Protein AF-A0A2A2EF96-F1 (afdb_monomer_lite)

Organism: NCBI:txid1960968

InterPro domains:
  IPR004489 Succinate dehydrogenase/fumarate reductase iron-sulphur protein [TIGR00384] (1-204)
  IPR009051 Alpha-helical ferredoxin [G3DSA:1.10.1060.10] (77-213)
  IPR012675 Beta-grasp domain superfamily [G3DSA:3.10.20.30] (1-76)
  IPR017896 4Fe-4S ferredoxin-type, iron-sulphur binding domain [PF13183] (123-196)
  IPR017896 4Fe-4S ferredoxin-type, iron-sulphur binding domain [PS51379] (116-140)
  IPR017900 4Fe-4S ferredoxin, iron-sulphur binding, conserved site [PS00198] (126-137)
  IPR025192 Succinate dehydogenase/fumarate reductase N-terminal [PF13085] (1-81)
  IPR036010 2Fe-2S ferredoxin-like superfamily [SSF54292] (1-76)
  IPR050573 Succinate Dehydrogenase/Fumarate Reductase Iron-Sulfur [PTHR11921] (59-206)

Radius of gyration: 21.79 Å; chains: 1; bounding box: 62×38×56 Å

pLDDT: mean 86.76, std 17.22, range [40.56, 98.25]

Stru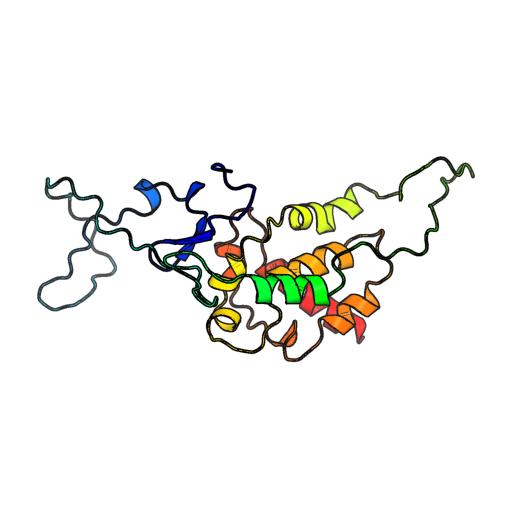cture (mmCIF, N/CA/C/O backbone):
data_AF-A0A2A2EF96-F1
#
_entry.id   AF-A0A2A2EF96-F1
#
loop_
_atom_site.group_PDB
_atom_site.id
_atom_site.type_symbol
_atom_site.label_atom_id
_atom_site.label_alt_id
_atom_site.label_comp_id
_atom_site.label_asym_id
_atom_site.label_entity_id
_atom_site.label_seq_id
_atom_site.pdbx_PDB_ins_code
_atom_site.Cartn_x
_atom_site.Cartn_y
_atom_site.Cartn_z
_atom_site.occupancy
_atom_site.B_iso_or_equiv
_atom_site.auth_seq_id
_atom_site.auth_comp_id
_atom_site.auth_asym_id
_atom_site.auth_atom_id
_atom_site.pdbx_PDB_model_num
ATOM 1 N N . CYS A 1 1 ? -2.377 12.101 -13.629 1.00 95.50 1 CYS A N 1
ATOM 2 C CA . CYS A 1 1 ? -2.440 13.533 -13.233 1.00 95.50 1 CYS A CA 1
ATOM 3 C C . CYS A 1 1 ? -1.134 14.304 -13.494 1.00 95.50 1 CYS A C 1
ATOM 5 O O . CYS A 1 1 ? -1.145 15.526 -13.384 1.00 95.50 1 CYS A O 1
ATOM 7 N N . GLY A 1 2 ? -0.014 13.629 -13.801 1.00 95.12 2 GLY A N 1
ATOM 8 C CA . GLY A 1 2 ? 1.257 14.278 -14.158 1.00 95.12 2 GLY A CA 1
ATOM 9 C C . GLY A 1 2 ? 2.119 14.749 -12.983 1.00 95.12 2 GLY A C 1
ATOM 10 O O . GLY A 1 2 ? 3.218 15.227 -13.213 1.00 95.12 2 GLY A O 1
ATOM 11 N N . HIS A 1 3 ? 1.641 14.617 -11.742 1.00 94.50 3 HIS A N 1
ATOM 12 C CA . HIS A 1 3 ? 2.320 15.151 -10.553 1.00 94.50 3 HIS A CA 1
ATOM 13 C C . HIS A 1 3 ? 2.240 14.191 -9.349 1.00 94.50 3 HIS A C 1
ATOM 15 O O . HIS A 1 3 ? 2.313 14.618 -8.203 1.00 94.50 3 HIS A O 1
ATOM 21 N N . GLY A 1 4 ? 2.051 12.888 -9.596 1.00 94.94 4 GLY A N 1
ATOM 22 C CA . GLY A 1 4 ? 2.201 11.851 -8.569 1.00 94.94 4 GLY A CA 1
ATOM 23 C C . GLY A 1 4 ? 1.050 11.653 -7.579 1.00 94.94 4 GLY A C 1
ATOM 24 O O . GLY A 1 4 ? 1.280 11.087 -6.519 1.00 94.94 4 GLY A O 1
ATOM 25 N N . MET A 1 5 ? -0.166 12.107 -7.903 1.00 95.94 5 MET A N 1
ATOM 26 C CA . MET A 1 5 ? -1.314 12.058 -6.976 1.00 95.94 5 MET A CA 1
ATOM 27 C C . MET A 1 5 ? -2.326 10.943 -7.258 1.00 95.94 5 MET A C 1
ATOM 29 O O . MET A 1 5 ? -3.005 10.503 -6.344 1.00 95.94 5 MET A O 1
ATOM 33 N N . CYS A 1 6 ? -2.483 10.505 -8.511 1.00 97.25 6 CYS A N 1
ATOM 34 C CA . CYS A 1 6 ? -3.526 9.530 -8.868 1.00 97.25 6 CYS A CA 1
ATOM 35 C C . CYS A 1 6 ? -3.038 8.078 -8.929 1.00 97.25 6 CYS A C 1
ATOM 37 O O . CYS A 1 6 ? -3.862 7.184 -9.056 1.00 97.25 6 CYS A O 1
ATOM 39 N N . GLY A 1 7 ? -1.720 7.847 -8.920 1.00 96.81 7 GLY A N 1
ATOM 40 C CA . GLY A 1 7 ? -1.121 6.507 -8.940 1.00 96.81 7 GLY A CA 1
ATOM 41 C C . GLY A 1 7 ? -1.219 5.732 -10.261 1.00 96.81 7 GLY A C 1
ATOM 42 O O . GLY A 1 7 ? -0.713 4.622 -10.329 1.00 96.81 7 GLY A O 1
ATOM 43 N N . SER A 1 8 ? -1.843 6.294 -11.300 1.00 97.56 8 SER A N 1
ATOM 44 C CA . SER A 1 8 ? -2.220 5.558 -12.522 1.00 97.56 8 SER A CA 1
ATOM 45 C C . SER A 1 8 ? -1.060 5.138 -13.428 1.00 97.56 8 SER A C 1
ATOM 47 O O . SER A 1 8 ? -1.246 4.285 -14.283 1.00 97.56 8 SER A O 1
ATOM 49 N N . ASP A 1 9 ? 0.101 5.775 -13.306 1.00 97.69 9 ASP A N 1
ATOM 50 C CA . ASP A 1 9 ? 1.272 5.560 -14.158 1.00 97.69 9 ASP A CA 1
ATOM 51 C C . ASP A 1 9 ? 2.402 4.846 -13.407 1.00 97.69 9 ASP A C 1
ATOM 53 O O . ASP A 1 9 ? 3.582 5.143 -13.606 1.00 97.69 9 ASP A O 1
ATOM 57 N N . ALA A 1 10 ? 2.028 3.931 -12.512 1.00 98.00 10 ALA A N 1
ATOM 58 C CA . ALA A 1 10 ? 2.969 3.046 -11.853 1.00 98.00 10 ALA A CA 1
ATOM 59 C C . ALA A 1 10 ? 3.530 2.019 -12.847 1.00 98.00 10 ALA A C 1
ATOM 61 O O . ALA A 1 10 ? 2.782 1.305 -13.510 1.00 98.00 10 ALA A O 1
ATOM 62 N N . ALA A 1 11 ? 4.853 1.952 -12.945 1.00 97.62 11 ALA A N 1
ATOM 63 C CA . ALA A 1 11 ? 5.582 1.035 -13.816 1.00 97.62 11 ALA A CA 1
ATOM 64 C C . ALA A 1 11 ? 6.981 0.776 -13.238 1.00 97.62 11 ALA A C 1
ATOM 66 O O . ALA A 1 11 ? 7.396 1.433 -12.282 1.00 97.62 11 ALA A O 1
ATOM 67 N N . ALA A 1 12 ? 7.728 -0.162 -13.814 1.00 96.88 12 ALA A N 1
ATOM 68 C CA . ALA A 1 12 ? 9.132 -0.355 -13.480 1.00 96.88 12 ALA A CA 1
ATOM 69 C C . ALA A 1 12 ? 10.030 0.515 -14.369 1.00 96.88 12 ALA A C 1
ATOM 71 O O . ALA A 1 12 ? 9.936 0.467 -15.596 1.00 96.88 12 ALA A O 1
ATOM 72 N N . VAL A 1 13 ? 10.941 1.261 -13.742 1.00 96.38 13 VAL A N 1
ATOM 73 C CA . VAL A 1 13 ? 12.050 1.955 -14.406 1.00 96.38 13 VAL A CA 1
ATOM 74 C C . VAL A 1 13 ? 13.347 1.309 -13.928 1.00 96.38 13 VAL A C 1
ATOM 76 O O . VAL A 1 13 ? 13.601 1.250 -12.726 1.00 96.38 13 VAL A O 1
ATOM 79 N N . ASN A 1 14 ? 14.148 0.759 -14.843 1.00 93.44 14 ASN A N 1
ATOM 80 C CA . ASN A 1 14 ? 15.352 -0.024 -14.527 1.00 93.44 14 ASN A CA 1
ATOM 81 C C . ASN A 1 14 ? 15.093 -1.107 -13.452 1.00 93.44 14 ASN A C 1
ATOM 83 O O . ASN A 1 14 ? 15.863 -1.264 -12.503 1.00 93.44 14 ASN A O 1
ATOM 87 N N . GLY A 1 15 ? 13.952 -1.799 -13.556 1.00 91.75 15 GLY A N 1
ATOM 88 C CA . GLY A 1 15 ? 13.524 -2.841 -12.614 1.00 91.75 15 GLY A CA 1
ATOM 89 C C . GLY A 1 15 ? 12.995 -2.343 -11.263 1.00 91.75 15 GLY A C 1
ATOM 90 O O . GLY A 1 15 ? 12.619 -3.162 -10.430 1.00 91.75 15 GLY A O 1
ATOM 91 N N . THR A 1 16 ? 12.937 -1.029 -11.032 1.00 94.69 16 THR A N 1
ATOM 92 C CA . THR A 1 16 ? 12.429 -0.448 -9.782 1.00 94.69 16 THR A CA 1
ATOM 93 C C . THR A 1 16 ? 11.020 0.121 -9.991 1.00 94.69 16 THR A C 1
ATOM 95 O O . THR A 1 16 ? 10.839 0.956 -10.881 1.00 94.69 16 THR A O 1
ATOM 98 N N . PRO A 1 17 ? 10.011 -0.299 -9.210 1.00 96.69 17 PRO A N 1
ATOM 99 C CA . PRO A 1 17 ? 8.648 0.207 -9.344 1.00 96.69 17 PRO A CA 1
ATOM 100 C C . PRO A 1 17 ? 8.550 1.666 -8.884 1.00 96.69 17 PRO A C 1
ATOM 102 O O . PRO A 1 17 ? 8.968 2.020 -7.786 1.00 96.69 17 PRO A O 1
ATOM 105 N N . THR A 1 18 ? 7.982 2.532 -9.718 1.00 96.75 18 THR A N 1
ATOM 106 C CA . THR A 1 18 ? 7.825 3.962 -9.430 1.00 96.75 18 THR A CA 1
ATOM 107 C C . THR A 1 18 ? 6.688 4.573 -10.253 1.00 96.75 18 THR A C 1
ATOM 109 O O . THR A 1 18 ? 6.055 3.887 -11.051 1.00 96.75 18 THR A O 1
ATOM 112 N N . LEU A 1 19 ? 6.416 5.868 -10.072 1.00 97.81 19 LEU A N 1
ATOM 113 C CA . LEU A 1 19 ? 5.473 6.620 -10.908 1.00 97.81 19 LEU A CA 1
ATOM 114 C C . LEU A 1 19 ? 6.224 7.308 -12.045 1.00 97.81 19 LEU A C 1
ATOM 116 O O . LEU A 1 19 ? 7.103 8.136 -11.785 1.00 97.81 19 LEU A O 1
ATOM 120 N N . LEU A 1 20 ? 5.840 7.039 -13.292 1.00 97.50 20 LEU A N 1
ATOM 121 C CA . LEU A 1 20 ? 6.505 7.616 -14.465 1.00 97.50 20 LEU A CA 1
ATOM 122 C C . LEU A 1 20 ? 6.501 9.155 -14.444 1.00 97.50 20 LEU A C 1
ATOM 124 O O . LEU A 1 20 ? 7.509 9.777 -14.764 1.00 97.50 20 LEU A O 1
ATOM 128 N N . CYS A 1 21 ? 5.427 9.793 -13.973 1.00 96.94 21 CYS A N 1
ATOM 129 C CA . CYS A 1 21 ? 5.345 11.250 -13.848 1.00 96.94 21 CYS A CA 1
ATOM 130 C C . CYS A 1 21 ? 6.258 11.859 -12.773 1.00 96.94 21 CYS A C 1
ATOM 132 O O . CYS A 1 21 ? 6.460 13.073 -12.774 1.00 96.94 21 CYS A O 1
ATOM 134 N N . LYS A 1 22 ? 6.806 11.052 -11.857 1.00 94.69 22 LYS A N 1
ATOM 135 C CA . LYS A 1 22 ? 7.806 11.487 -10.865 1.00 94.69 22 LYS A CA 1
ATOM 136 C C . LYS A 1 22 ? 9.225 11.036 -11.221 1.00 94.69 22 LYS A C 1
ATOM 138 O O . LYS A 1 22 ? 10.179 11.551 -10.641 1.00 94.69 22 LYS A O 1
ATOM 143 N N . ALA A 1 23 ? 9.377 10.103 -12.158 1.00 93.94 23 ALA A N 1
ATOM 144 C CA . ALA A 1 23 ? 10.658 9.566 -12.588 1.00 93.94 23 ALA A CA 1
ATOM 145 C C . ALA A 1 23 ? 11.377 10.553 -13.522 1.00 93.94 23 ALA A C 1
ATOM 147 O O . ALA A 1 23 ? 11.213 10.524 -14.742 1.00 93.94 23 ALA A O 1
ATOM 148 N N . ARG A 1 24 ? 12.189 11.458 -12.959 1.00 93.44 24 ARG A N 1
ATOM 149 C CA . ARG A 1 24 ? 12.988 12.383 -13.778 1.00 93.44 24 ARG A CA 1
ATOM 150 C C . ARG A 1 24 ? 14.039 11.593 -14.546 1.00 93.44 24 ARG A C 1
ATOM 152 O O . ARG A 1 24 ? 14.782 10.827 -13.946 1.00 93.44 24 ARG A O 1
ATOM 159 N N . ILE A 1 25 ? 14.172 11.849 -15.845 1.00 92.00 25 ILE A N 1
ATOM 160 C CA . ILE A 1 25 ? 15.153 11.169 -16.710 1.00 92.00 25 ILE A CA 1
ATOM 161 C C . ILE A 1 25 ? 16.563 11.208 -16.102 1.00 92.00 25 ILE A C 1
ATOM 163 O O . ILE A 1 25 ? 17.240 10.191 -16.083 1.00 92.00 25 ILE A O 1
ATOM 167 N N . ALA A 1 26 ? 16.977 12.347 -15.538 1.00 89.44 26 ALA A N 1
ATOM 168 C CA . ALA A 1 26 ? 18.292 12.500 -14.913 1.00 89.44 26 ALA A CA 1
ATOM 169 C C . ALA A 1 26 ? 18.539 11.564 -13.712 1.00 89.44 26 ALA A C 1
ATOM 171 O O . ALA A 1 26 ? 19.688 11.232 -13.447 1.00 89.44 26 ALA A O 1
ATOM 172 N N . ASP A 1 27 ? 17.488 11.129 -13.006 1.00 88.44 27 ASP A N 1
ATOM 173 C CA . ASP A 1 27 ? 17.611 10.214 -11.861 1.00 88.44 27 ASP A CA 1
ATOM 174 C C . ASP A 1 27 ? 17.771 8.748 -12.306 1.00 88.44 27 ASP A C 1
ATOM 176 O O . ASP A 1 27 ? 18.256 7.917 -11.541 1.00 88.44 27 ASP A O 1
ATOM 180 N N . TRP A 1 28 ? 17.359 8.426 -13.538 1.00 88.88 28 TRP A N 1
ATOM 181 C CA . TRP A 1 28 ? 17.303 7.056 -14.069 1.00 88.88 28 TRP A CA 1
ATOM 182 C C . TRP A 1 28 ? 18.252 6.804 -15.241 1.00 88.88 28 TRP A C 1
ATOM 184 O O . TRP A 1 28 ? 18.490 5.647 -15.595 1.00 88.88 28 TRP A O 1
ATOM 194 N N . ALA A 1 29 ? 18.801 7.865 -15.830 1.00 87.06 29 ALA A N 1
ATOM 195 C CA . ALA A 1 29 ? 19.851 7.798 -16.829 1.00 87.06 29 ALA A CA 1
ATOM 196 C C . ALA A 1 29 ? 21.096 7.152 -16.210 1.00 87.06 29 ALA A C 1
ATOM 198 O O . ALA A 1 29 ? 21.672 7.663 -15.249 1.00 87.06 29 ALA A O 1
ATOM 199 N N . GLN A 1 30 ? 21.506 6.010 -16.757 1.00 70.38 30 GLN A N 1
ATOM 200 C CA . GLN A 1 30 ? 22.754 5.357 -16.384 1.00 70.38 30 GLN A CA 1
ATOM 201 C C . GLN A 1 30 ? 23.778 5.672 -17.473 1.00 70.38 30 GLN A C 1
ATOM 203 O O . GLN A 1 30 ? 23.761 4.983 -18.493 1.00 70.38 30 GLN A O 1
ATOM 208 N N . PRO A 1 31 ? 24.658 6.683 -17.312 1.00 58.53 31 PRO A N 1
ATOM 209 C CA . PRO A 1 31 ? 25.770 6.847 -18.244 1.00 58.53 31 PRO A CA 1
ATOM 210 C C . PRO A 1 31 ? 26.528 5.518 -18.319 1.00 58.53 31 PRO A C 1
ATOM 212 O O . PRO A 1 31 ? 26.681 4.851 -17.291 1.00 58.53 31 PRO A O 1
ATOM 215 N N . GLU A 1 32 ? 26.892 5.098 -19.534 1.00 53.00 32 GLU A N 1
ATOM 216 C CA . GLU A 1 32 ? 27.375 3.746 -19.835 1.00 53.00 32 GLU A CA 1
ATOM 217 C C . GLU A 1 32 ? 28.335 3.226 -18.757 1.00 53.00 32 GLU A C 1
ATOM 219 O O . GLU A 1 32 ? 29.468 3.683 -18.606 1.00 53.00 32 GLU A O 1
ATOM 224 N N . ARG A 1 33 ? 27.869 2.248 -17.971 1.00 52.84 33 ARG A N 1
ATOM 225 C CA . ARG A 1 33 ? 28.718 1.539 -17.013 1.00 52.84 33 ARG A CA 1
ATOM 226 C C . ARG A 1 33 ? 29.530 0.540 -17.818 1.00 52.84 33 ARG A C 1
ATOM 228 O O . ARG A 1 33 ? 29.024 -0.523 -18.173 1.00 52.84 33 ARG A O 1
ATOM 235 N N . THR A 1 34 ? 30.766 0.903 -18.138 1.00 45.94 34 THR A N 1
ATOM 236 C CA . THR A 1 34 ? 31.683 0.053 -18.896 1.00 45.94 34 THR A CA 1
ATOM 237 C C . THR A 1 34 ? 31.870 -1.288 -18.179 1.00 45.94 34 THR A C 1
ATOM 239 O O . THR A 1 34 ? 32.358 -1.368 -17.051 1.00 45.94 34 THR A O 1
ATOM 242 N N . VAL A 1 35 ? 31.431 -2.366 -18.827 1.00 48.09 35 VAL A N 1
ATOM 243 C CA . VAL A 1 35 ? 31.905 -3.721 -18.535 1.00 48.09 35 VAL A CA 1
ATOM 244 C C . VAL A 1 35 ? 33.263 -3.860 -19.210 1.00 48.09 35 VAL A C 1
ATOM 246 O O . VAL A 1 35 ? 33.385 -3.594 -20.406 1.00 48.09 35 VAL A O 1
ATOM 249 N N . ASP A 1 36 ? 34.294 -4.225 -18.449 1.00 51.28 36 ASP A N 1
ATOM 250 C CA . ASP A 1 36 ? 35.583 -4.545 -19.050 1.00 51.28 36 ASP A CA 1
ATOM 251 C C . ASP A 1 36 ? 35.477 -5.825 -19.900 1.00 51.28 36 ASP A C 1
ATOM 253 O O . ASP A 1 36 ? 34.546 -6.623 -19.765 1.00 51.28 36 ASP A O 1
ATOM 257 N N . ALA A 1 37 ? 36.423 -6.015 -20.824 1.00 51.69 37 ALA A N 1
ATOM 258 C CA . ALA A 1 37 ? 36.425 -7.134 -21.772 1.00 51.69 37 ALA A CA 1
ATOM 259 C C . ALA A 1 37 ? 36.499 -8.529 -21.107 1.00 51.69 37 ALA A C 1
ATOM 261 O O . ALA A 1 37 ? 36.342 -9.541 -21.787 1.00 51.69 37 ALA A O 1
ATOM 262 N N . GLU A 1 38 ? 36.727 -8.582 -19.791 1.00 59.12 38 GLU A N 1
ATOM 263 C CA . GLU A 1 38 ? 36.803 -9.800 -18.980 1.00 59.12 38 GLU A CA 1
ATOM 264 C C . GLU A 1 38 ? 35.484 -10.105 -18.240 1.00 59.12 38 GLU A C 1
ATOM 266 O O . GLU A 1 38 ? 35.365 -11.140 -17.584 1.00 59.12 38 GLU A O 1
ATOM 271 N N . GLY A 1 39 ? 34.464 -9.248 -18.378 1.00 51.44 39 GLY A N 1
ATOM 272 C CA . GLY A 1 39 ? 33.120 -9.477 -17.847 1.00 51.44 39 GLY A CA 1
ATOM 273 C C . GLY A 1 39 ? 32.994 -9.266 -16.336 1.00 51.44 39 GLY A C 1
ATOM 274 O O . GLY A 1 39 ? 32.023 -9.738 -15.736 1.00 51.44 39 GLY A O 1
ATOM 275 N N . PHE A 1 40 ? 33.943 -8.568 -15.703 1.00 46.69 40 PHE A N 1
ATOM 276 C CA . PHE A 1 40 ? 33.932 -8.343 -14.261 1.00 46.69 40 PHE A CA 1
ATOM 277 C C . PHE A 1 40 ? 33.391 -6.951 -13.908 1.00 46.69 40 PHE A C 1
ATOM 279 O O . PHE A 1 40 ? 33.855 -5.918 -14.385 1.00 46.69 40 PHE A O 1
ATOM 286 N N . ARG A 1 41 ? 32.403 -6.898 -13.003 1.00 53.25 41 ARG A N 1
ATOM 287 C CA . ARG A 1 41 ? 31.905 -5.625 -12.460 1.00 53.25 41 ARG A CA 1
ATOM 288 C C . ARG A 1 41 ? 32.885 -5.100 -11.415 1.00 53.25 41 ARG A C 1
ATOM 290 O O . ARG A 1 41 ? 32.937 -5.627 -10.305 1.00 53.25 41 ARG A O 1
ATOM 297 N N . ARG A 1 42 ? 33.602 -4.015 -11.710 1.00 51.19 42 ARG A N 1
ATOM 298 C CA . ARG A 1 42 ? 34.385 -3.313 -10.683 1.00 51.19 42 ARG A CA 1
ATOM 299 C C . ARG A 1 42 ? 33.466 -2.504 -9.771 1.00 51.19 42 ARG A C 1
ATOM 301 O O . ARG A 1 42 ? 33.011 -1.418 -10.114 1.00 51.19 42 ARG A O 1
ATOM 308 N N . THR A 1 43 ? 33.199 -3.021 -8.576 1.00 43.69 43 THR A N 1
ATOM 309 C CA . THR A 1 43 ? 32.607 -2.237 -7.488 1.00 43.69 43 THR A CA 1
ATOM 310 C C . THR A 1 43 ? 33.709 -1.398 -6.839 1.00 43.69 43 THR A C 1
ATOM 312 O O . THR A 1 43 ? 34.401 -1.888 -5.949 1.00 43.69 43 THR A O 1
ATOM 315 N N . GLY A 1 44 ? 33.910 -0.160 -7.302 1.00 43.25 44 GLY A N 1
ATOM 316 C CA . GLY A 1 44 ? 34.720 0.821 -6.565 1.00 43.25 44 GLY A CA 1
ATOM 317 C C . GLY A 1 44 ? 35.771 1.625 -7.334 1.00 43.25 44 GLY A C 1
ATOM 318 O O . GLY A 1 44 ? 36.543 2.315 -6.679 1.00 43.25 44 GLY A O 1
ATOM 319 N N . SER A 1 45 ? 35.837 1.583 -8.668 1.00 40.56 45 SER A N 1
ATOM 320 C CA . SER A 1 45 ? 36.631 2.583 -9.400 1.00 40.56 45 SER A CA 1
ATOM 321 C C . SER A 1 45 ? 35.789 3.831 -9.648 1.00 40.56 45 SER A C 1
ATOM 323 O O . SER A 1 45 ? 34.647 3.719 -10.095 1.00 40.56 45 SER A O 1
ATOM 325 N N . GLU A 1 46 ? 36.363 4.988 -9.315 1.00 43.75 46 GLU A N 1
ATOM 326 C CA . GLU A 1 46 ? 35.816 6.323 -9.557 1.00 43.75 46 GLU A CA 1
ATOM 327 C C . GLU A 1 46 ? 35.206 6.407 -10.956 1.00 43.75 46 GLU A C 1
ATOM 329 O O . GLU A 1 46 ? 35.749 5.837 -11.906 1.00 43.75 46 GLU A O 1
ATOM 334 N N . ALA A 1 47 ? 34.050 7.070 -11.052 1.00 46.56 47 ALA A N 1
ATOM 335 C CA . ALA A 1 47 ? 33.386 7.345 -12.315 1.00 46.56 47 ALA A CA 1
ATOM 336 C C . ALA A 1 47 ? 34.425 7.912 -13.288 1.00 46.56 47 ALA A C 1
ATOM 338 O O . ALA A 1 47 ? 34.911 9.024 -13.088 1.00 46.56 47 ALA A O 1
ATOM 339 N N . GLY A 1 48 ? 34.813 7.112 -14.286 1.00 43.78 48 GLY A N 1
ATOM 340 C CA . GLY A 1 48 ? 35.659 7.591 -15.367 1.00 43.78 48 GLY A CA 1
ATOM 341 C C . GLY A 1 48 ? 34.989 8.813 -15.979 1.00 43.78 48 GLY A C 1
ATOM 342 O O . GLY A 1 48 ? 33.761 8.836 -16.109 1.00 43.78 48 GLY A O 1
ATOM 343 N N . GLU A 1 49 ? 35.782 9.840 -16.277 1.00 43.06 49 GLU A N 1
ATOM 344 C CA . GLU A 1 49 ? 35.292 11.034 -16.959 1.00 43.06 49 GLU A CA 1
ATOM 345 C C . GLU A 1 49 ? 34.469 10.605 -18.181 1.00 43.06 49 GLU A C 1
ATOM 347 O O . GLU A 1 49 ? 34.921 9.729 -18.927 1.00 43.06 49 GLU A O 1
ATOM 352 N N . PRO A 1 50 ? 33.251 11.151 -18.357 1.00 47.12 50 PRO A N 1
ATOM 353 C CA . PRO A 1 50 ? 32.401 10.777 -19.470 1.00 47.12 50 PRO A CA 1
ATOM 354 C C . PRO A 1 50 ? 33.134 11.146 -20.756 1.00 47.12 50 PRO A C 1
ATOM 356 O O . PRO A 1 50 ? 33.316 12.325 -21.066 1.00 47.12 50 PRO A O 1
ATOM 359 N N . ASP A 1 51 ? 33.592 10.122 -21.473 1.00 45.28 51 ASP A N 1
ATOM 360 C CA . ASP A 1 51 ? 34.112 10.273 -22.822 1.00 45.28 51 ASP A CA 1
ATOM 361 C C . ASP A 1 51 ? 32.995 10.927 -23.644 1.00 45.28 51 ASP A C 1
ATOM 363 O O . ASP A 1 51 ? 31.834 10.532 -23.528 1.00 45.28 51 ASP A O 1
ATOM 367 N N . GLY A 1 52 ? 33.320 12.003 -24.362 1.00 44.31 52 GLY A N 1
ATOM 368 C CA . GLY A 1 52 ? 32.382 13.008 -24.879 1.00 44.31 52 GLY A CA 1
ATOM 369 C C . GLY A 1 52 ? 31.417 12.531 -25.972 1.00 44.31 52 GLY A C 1
ATOM 370 O O . GLY A 1 52 ? 31.407 13.089 -27.068 1.00 44.31 52 GLY A O 1
ATOM 371 N N . ALA A 1 53 ? 30.586 11.536 -25.669 1.00 46.44 53 ALA A N 1
ATOM 372 C CA . ALA A 1 53 ? 29.430 11.106 -26.432 1.00 46.44 53 ALA A CA 1
ATOM 373 C C . ALA A 1 53 ? 28.173 11.289 -25.565 1.00 46.44 53 ALA A C 1
ATOM 375 O O . ALA A 1 53 ? 28.040 10.699 -24.495 1.00 46.44 53 ALA A O 1
ATOM 376 N N . ASP A 1 54 ? 27.258 12.131 -26.046 1.00 51.22 54 ASP A N 1
ATOM 377 C CA . ASP A 1 54 ? 25.987 12.564 -25.447 1.00 51.22 54 ASP A CA 1
ATOM 378 C C . ASP A 1 54 ? 24.961 11.424 -25.202 1.00 51.22 54 ASP A C 1
ATOM 380 O O . ASP A 1 54 ? 23.833 11.462 -25.699 1.00 51.22 54 ASP A O 1
ATOM 384 N N . GLY A 1 55 ? 25.318 10.371 -24.467 1.00 56.03 55 GLY A N 1
ATOM 385 C CA . GLY A 1 55 ? 24.453 9.216 -24.218 1.00 56.03 55 GLY A CA 1
ATOM 386 C C . GLY A 1 55 ? 23.934 9.164 -22.782 1.00 56.03 55 GLY A C 1
ATOM 387 O O . GLY A 1 55 ? 24.673 8.806 -21.874 1.00 56.03 55 GLY A O 1
ATOM 388 N N . LEU A 1 56 ? 22.635 9.405 -22.565 1.00 65.31 56 LEU A N 1
ATOM 389 C CA . LEU A 1 56 ? 21.941 9.190 -21.275 1.00 65.31 56 LEU A CA 1
ATOM 390 C C . LEU A 1 56 ? 21.857 7.699 -20.846 1.00 65.31 56 LEU A C 1
ATOM 392 O O . LEU A 1 56 ? 21.143 7.360 -19.901 1.00 65.31 56 LEU A O 1
ATOM 396 N N . GLY A 1 57 ? 22.563 6.806 -21.545 1.00 79.25 57 GLY A N 1
ATOM 397 C CA . GLY A 1 57 ? 22.407 5.359 -21.444 1.00 79.25 57 GLY A CA 1
ATOM 398 C C . GLY A 1 57 ? 21.043 4.863 -21.918 1.00 79.25 57 GLY A C 1
ATOM 399 O O . GLY A 1 57 ? 20.270 5.588 -22.548 1.00 79.25 57 GLY A O 1
ATOM 400 N N . VAL A 1 58 ? 20.745 3.602 -21.604 1.00 85.88 58 VAL A N 1
ATOM 401 C CA . VAL A 1 58 ? 19.432 2.988 -21.842 1.00 85.88 58 VAL A CA 1
ATOM 402 C C . VAL A 1 58 ? 18.630 3.032 -20.545 1.00 85.88 58 VAL A C 1
ATOM 404 O O . VAL A 1 58 ? 19.096 2.557 -19.512 1.00 85.88 58 VAL A O 1
ATOM 407 N N . ILE A 1 59 ? 17.423 3.598 -20.607 1.00 91.19 59 ILE A N 1
ATOM 408 C CA . ILE A 1 59 ? 16.433 3.516 -19.529 1.00 91.19 59 ILE A CA 1
ATOM 409 C C . ILE A 1 59 ? 15.441 2.423 -19.907 1.00 91.19 59 ILE A C 1
ATOM 411 O O . ILE A 1 59 ? 14.729 2.541 -20.906 1.00 91.19 59 ILE A O 1
ATOM 415 N N . GLU A 1 60 ? 15.398 1.363 -19.110 1.00 93.62 60 GLU A N 1
ATOM 416 C CA . GLU A 1 60 ? 14.475 0.256 -19.325 1.00 93.62 60 GLU A CA 1
ATOM 417 C C . GLU A 1 60 ? 13.136 0.559 -18.658 1.00 93.62 60 GLU A C 1
ATOM 419 O O . GLU A 1 60 ? 13.076 0.840 -17.459 1.00 93.62 60 GLU A O 1
ATOM 424 N N . LEU A 1 61 ? 12.057 0.488 -19.437 1.00 96.62 61 LEU A N 1
ATOM 425 C CA . LEU A 1 61 ? 10.690 0.567 -18.938 1.00 96.62 61 LEU A CA 1
ATOM 426 C C . LEU A 1 61 ? 10.041 -0.808 -19.040 1.00 96.62 61 LEU A C 1
ATOM 428 O O . LEU A 1 61 ? 10.116 -1.455 -20.085 1.00 96.62 61 LEU A O 1
ATOM 432 N N . ALA A 1 62 ? 9.377 -1.227 -17.972 1.00 96.81 62 ALA A N 1
ATOM 433 C CA . ALA A 1 62 ? 8.626 -2.472 -17.927 1.00 96.81 62 ALA A CA 1
ATOM 434 C C . ALA A 1 62 ? 7.310 -2.283 -17.152 1.00 96.81 62 ALA A C 1
ATOM 436 O O . ALA A 1 62 ? 7.188 -1.330 -16.374 1.00 96.81 62 ALA A O 1
ATOM 437 N N . PRO A 1 63 ? 6.311 -3.161 -17.357 1.00 97.38 63 PRO A N 1
ATOM 438 C CA . PRO A 1 63 ? 5.102 -3.184 -16.540 1.00 97.38 63 PRO A CA 1
ATOM 439 C C . PRO A 1 63 ? 5.421 -3.295 -15.050 1.00 97.38 63 PRO A C 1
ATOM 441 O O . PRO A 1 63 ? 6.521 -3.692 -14.653 1.00 97.38 63 PRO A O 1
ATOM 444 N N . LEU A 1 64 ? 4.439 -2.962 -14.217 1.00 95.56 64 LEU A N 1
ATOM 445 C CA . LEU A 1 64 ? 4.574 -3.090 -12.774 1.00 95.56 64 LEU A CA 1
ATOM 446 C C . LEU A 1 64 ? 4.836 -4.568 -12.390 1.00 95.56 64 LEU A C 1
ATOM 448 O O . LEU A 1 64 ? 4.051 -5.435 -12.780 1.00 95.56 64 LEU A O 1
ATOM 452 N N . PRO A 1 65 ? 5.922 -4.889 -11.658 1.00 93.75 65 PRO A N 1
ATOM 453 C CA . PRO A 1 65 ? 6.251 -6.273 -11.322 1.00 93.75 65 PRO A CA 1
ATOM 454 C C . PRO A 1 65 ? 5.170 -6.926 -10.458 1.00 93.75 65 PRO A C 1
ATOM 456 O O . PRO A 1 65 ? 4.549 -6.261 -9.637 1.00 93.75 65 PRO A O 1
ATOM 459 N N . GLY A 1 66 ? 4.960 -8.233 -10.620 1.00 92.25 66 GLY A N 1
ATOM 460 C CA . GLY A 1 66 ? 3.967 -8.989 -9.846 1.00 92.25 66 GLY A CA 1
ATOM 461 C C . GLY A 1 66 ? 2.525 -8.884 -10.340 1.00 92.25 66 GLY A C 1
ATOM 462 O O . GLY A 1 66 ? 1.665 -9.590 -9.825 1.00 92.25 66 GLY A O 1
ATOM 463 N N . PHE A 1 67 ? 2.259 -8.069 -11.360 1.00 95.12 67 PHE A N 1
ATOM 464 C CA . PHE A 1 67 ? 0.944 -7.962 -11.985 1.00 95.12 67 PHE A CA 1
ATOM 465 C C . PHE A 1 67 ? 0.926 -8.653 -13.348 1.00 95.12 67 PHE A C 1
ATOM 467 O O . PHE A 1 67 ? 1.934 -8.692 -14.061 1.00 95.12 67 PHE A O 1
ATOM 474 N N . ALA A 1 68 ? -0.237 -9.186 -13.726 1.00 95.38 68 ALA A N 1
ATOM 475 C CA . ALA A 1 68 ? -0.451 -9.654 -15.087 1.00 95.38 68 ALA A CA 1
ATOM 476 C C . ALA A 1 68 ? -0.412 -8.459 -16.053 1.00 95.38 68 ALA A C 1
ATOM 478 O O . ALA A 1 68 ? -0.843 -7.357 -15.720 1.00 95.38 68 ALA A O 1
ATOM 479 N N . VAL A 1 69 ? 0.135 -8.668 -17.249 1.00 96.81 69 VAL A N 1
ATOM 480 C CA . VAL A 1 69 ? 0.242 -7.616 -18.265 1.00 96.81 69 VAL A CA 1
ATOM 481 C C . VAL A 1 69 ? -0.941 -7.731 -19.212 1.00 96.81 69 VAL A C 1
ATOM 483 O O . VAL A 1 69 ? -1.049 -8.722 -19.932 1.00 96.81 69 VAL A O 1
ATOM 486 N N . ASP A 1 70 ? -1.781 -6.699 -19.252 1.00 96.00 70 ASP A N 1
ATOM 487 C CA . ASP A 1 70 ? -2.863 -6.600 -20.231 1.00 96.00 70 ASP A CA 1
ATOM 488 C C . ASP A 1 70 ? -2.305 -6.235 -21.606 1.00 96.00 70 ASP A C 1
ATOM 490 O O . ASP A 1 70 ? -2.570 -6.897 -22.614 1.00 96.00 70 ASP A O 1
ATOM 494 N N . ARG A 1 71 ? -1.522 -5.149 -21.658 1.00 97.31 71 ARG A N 1
ATOM 495 C CA . ARG A 1 71 ? -0.926 -4.638 -22.895 1.00 97.31 71 ARG A CA 1
ATOM 496 C C . ARG A 1 71 ? 0.190 -3.637 -22.621 1.00 97.31 71 ARG A C 1
ATOM 498 O O . ARG A 1 71 ? -0.020 -2.659 -21.913 1.00 97.31 71 ARG A O 1
ATOM 505 N N . ASP A 1 72 ? 1.317 -3.783 -23.312 1.00 97.19 72 ASP A N 1
ATOM 506 C CA . ASP A 1 72 ? 2.450 -2.852 -23.243 1.00 97.19 72 ASP A CA 1
ATOM 507 C C . ASP A 1 72 ? 2.902 -2.638 -21.785 1.00 97.19 72 ASP A C 1
ATOM 509 O O . ASP A 1 72 ? 3.398 -3.584 -21.188 1.00 97.19 72 ASP A O 1
ATOM 513 N N . LEU A 1 73 ? 2.718 -1.443 -21.207 1.00 97.75 73 LEU A N 1
ATOM 514 C CA . LEU A 1 73 ? 3.013 -1.132 -19.794 1.00 97.75 73 LEU A CA 1
ATOM 515 C C . LEU A 1 73 ? 1.782 -1.207 -18.870 1.00 97.75 73 LEU A C 1
ATOM 517 O O . LEU A 1 73 ? 1.892 -0.918 -17.681 1.00 97.75 73 LEU A O 1
ATOM 521 N N . ILE A 1 74 ? 0.611 -1.552 -19.405 1.00 97.81 74 ILE A N 1
ATOM 522 C CA . ILE A 1 74 ? -0.645 -1.636 -18.658 1.00 97.81 74 ILE A CA 1
ATOM 523 C C . ILE A 1 74 ? -0.670 -2.966 -17.907 1.00 97.81 74 ILE A C 1
ATOM 525 O O . ILE A 1 74 ? -0.720 -4.037 -18.516 1.00 97.81 74 ILE A O 1
ATOM 529 N N . ALA A 1 75 ? -0.624 -2.864 -16.583 1.00 96.06 75 ALA A N 1
ATOM 530 C CA . ALA A 1 75 ? -0.778 -3.969 -15.654 1.00 96.06 75 ALA A CA 1
ATOM 531 C C . ALA A 1 75 ? -2.243 -4.099 -15.212 1.00 96.06 75 ALA A C 1
ATOM 533 O O . ALA A 1 75 ? -2.891 -3.089 -14.927 1.00 96.06 75 ALA A O 1
ATOM 534 N N . ASP A 1 76 ? -2.733 -5.333 -15.116 1.00 96.25 76 ASP A N 1
ATOM 535 C CA . ASP A 1 76 ? -4.024 -5.648 -14.510 1.00 96.25 76 ASP A CA 1
ATOM 536 C C . ASP A 1 76 ? -3.915 -5.526 -12.985 1.00 96.25 76 ASP A C 1
ATOM 538 O O . ASP A 1 76 ? -3.248 -6.328 -12.329 1.00 96.25 76 ASP A O 1
ATOM 542 N N . ILE A 1 77 ? -4.559 -4.501 -12.425 1.00 95.50 77 ILE A N 1
ATOM 543 C CA . ILE A 1 77 ? -4.557 -4.204 -10.987 1.00 95.50 77 ILE A CA 1
ATOM 544 C C . ILE A 1 77 ? -5.810 -4.705 -10.262 1.00 95.50 77 ILE A C 1
ATOM 546 O O . ILE A 1 77 ? -5.910 -4.522 -9.043 1.00 95.50 77 ILE A O 1
ATOM 550 N N . ASP A 1 78 ? -6.767 -5.309 -10.970 1.00 95.88 78 ASP A N 1
ATOM 551 C CA . ASP A 1 78 ? -8.024 -5.761 -10.373 1.00 95.88 78 ASP A CA 1
ATOM 552 C C . ASP A 1 78 ? -7.802 -6.725 -9.197 1.00 95.88 78 ASP A C 1
ATOM 554 O O . ASP A 1 78 ? -8.412 -6.489 -8.147 1.00 95.88 78 ASP A O 1
ATOM 558 N N . PRO A 1 79 ? -6.865 -7.697 -9.254 1.00 94.25 79 PRO A N 1
ATOM 559 C CA . PRO A 1 79 ? -6.586 -8.568 -8.114 1.00 94.25 79 PRO A CA 1
ATOM 560 C C . PRO A 1 79 ? -6.204 -7.801 -6.840 1.00 94.25 79 PRO A C 1
ATOM 562 O O . PRO A 1 79 ? -6.703 -8.106 -5.757 1.00 94.25 79 PRO A O 1
ATOM 565 N N . MET A 1 80 ? -5.370 -6.758 -6.946 1.00 95.69 80 MET A N 1
ATOM 566 C CA . MET A 1 80 ? -5.003 -5.910 -5.801 1.00 95.69 80 MET A CA 1
ATOM 567 C C . MET A 1 80 ? -6.222 -5.147 -5.263 1.00 95.69 80 MET A C 1
ATOM 569 O O . MET A 1 80 ? -6.438 -5.078 -4.049 1.00 95.69 80 MET A O 1
ATOM 573 N N . LEU A 1 81 ? -7.044 -4.577 -6.148 1.00 96.62 81 LEU A N 1
ATOM 574 C CA . LEU A 1 81 ? -8.249 -3.849 -5.745 1.00 96.62 81 LEU A CA 1
ATOM 575 C C . LEU A 1 81 ? -9.273 -4.767 -5.071 1.00 96.62 81 LEU A C 1
ATOM 577 O O . LEU A 1 81 ? -9.953 -4.349 -4.132 1.00 96.62 81 LEU A O 1
ATOM 581 N N . GLU A 1 82 ? -9.388 -6.011 -5.524 1.00 96.56 82 GLU A N 1
ATOM 582 C CA . GLU A 1 82 ? -10.232 -7.031 -4.911 1.00 96.56 82 GLU A CA 1
ATOM 583 C C . GLU A 1 82 ? -9.767 -7.383 -3.498 1.00 96.56 82 GLU A C 1
ATOM 585 O O . GLU A 1 82 ? -10.609 -7.452 -2.602 1.00 96.56 82 GLU A O 1
ATOM 590 N N . GLN A 1 83 ? -8.455 -7.500 -3.251 1.00 95.81 83 GLN A N 1
ATOM 591 C CA . GLN A 1 83 ? -7.928 -7.703 -1.894 1.00 95.81 83 GLN A CA 1
ATOM 592 C C . GLN A 1 83 ? -8.282 -6.546 -0.954 1.00 95.81 83 GLN A C 1
ATOM 594 O O . GLN A 1 83 ? -8.727 -6.774 0.171 1.00 95.81 83 GLN A O 1
ATOM 599 N N . ILE A 1 84 ? -8.165 -5.301 -1.424 1.00 97.38 84 ILE A N 1
ATOM 600 C CA . ILE A 1 84 ? -8.561 -4.120 -0.642 1.00 97.38 84 ILE A CA 1
ATOM 601 C C . ILE A 1 84 ? -10.064 -4.163 -0.331 1.00 97.38 84 ILE A C 1
ATOM 603 O O . ILE A 1 84 ? -10.465 -3.975 0.817 1.00 97.38 84 ILE A O 1
ATOM 607 N N . LYS A 1 85 ? -10.908 -4.445 -1.334 1.00 97.31 85 LYS A N 1
ATOM 608 C CA . LYS A 1 85 ? -12.371 -4.537 -1.171 1.00 97.31 85 LYS A CA 1
ATOM 609 C C . LYS A 1 85 ? -12.779 -5.672 -0.227 1.00 97.31 85 LYS A C 1
ATOM 611 O O . LYS A 1 85 ? -13.693 -5.481 0.575 1.00 97.31 85 LYS A O 1
ATOM 616 N N . ARG A 1 86 ? -12.096 -6.823 -0.294 1.00 96.06 86 ARG A N 1
ATOM 617 C CA . ARG A 1 86 ? -12.322 -8.004 0.562 1.00 96.06 86 ARG A CA 1
ATOM 618 C C . ARG A 1 86 ? -12.245 -7.651 2.047 1.00 96.06 86 ARG A C 1
ATOM 620 O O . ARG A 1 86 ? -13.013 -8.194 2.834 1.00 96.06 86 ARG A O 1
ATOM 627 N N . LEU A 1 87 ? -11.376 -6.711 2.418 1.00 96.69 87 LEU A N 1
ATOM 628 C CA . LEU A 1 87 ? -11.126 -6.322 3.807 1.00 96.69 87 LEU A CA 1
ATOM 629 C C . LEU A 1 87 ? -11.970 -5.127 4.291 1.00 96.69 87 LEU A C 1
ATOM 631 O O . LEU A 1 87 ? -11.605 -4.463 5.256 1.00 96.69 87 LEU A O 1
ATOM 635 N N . LYS A 1 88 ? -13.114 -4.840 3.654 1.00 96.88 88 LYS A N 1
ATOM 636 C CA . LYS A 1 88 ? -14.062 -3.791 4.088 1.00 96.88 88 LYS A CA 1
ATOM 637 C C . LYS A 1 88 ? -13.379 -2.418 4.283 1.00 96.88 88 LYS A C 1
ATOM 639 O O . LYS A 1 88 ? -13.223 -1.955 5.417 1.00 96.88 88 LYS A O 1
ATOM 644 N N . PRO A 1 89 ? -12.964 -1.747 3.192 1.00 96.69 89 PRO A N 1
ATOM 645 C CA . PRO A 1 89 ? -12.155 -0.525 3.226 1.00 96.69 89 PRO A CA 1
ATOM 646 C C . PRO A 1 89 ? -12.998 0.733 3.526 1.00 96.69 89 PRO A C 1
ATOM 648 O O . PRO A 1 89 ? -12.912 1.742 2.825 1.00 96.69 89 PRO A O 1
ATOM 651 N N . TYR A 1 90 ? -13.862 0.663 4.534 1.00 96.25 90 TYR A N 1
ATOM 652 C CA . TYR A 1 90 ? -14.766 1.726 4.968 1.00 96.25 90 TYR A CA 1
ATOM 653 C C . TYR A 1 90 ? -14.903 1.709 6.493 1.00 96.25 90 TYR A C 1
ATOM 655 O O . TYR A 1 90 ? -14.721 0.661 7.107 1.00 96.25 90 TYR A O 1
ATOM 663 N N . LEU A 1 91 ? -15.233 2.861 7.084 1.00 95.31 91 LEU A N 1
ATOM 664 C CA . LEU A 1 91 ? -15.411 3.021 8.530 1.00 95.31 91 LEU A CA 1
ATOM 665 C C . LEU A 1 91 ? -16.585 2.166 9.031 1.00 95.31 91 LEU A C 1
ATOM 667 O O . LEU A 1 91 ? -17.670 2.218 8.445 1.00 95.31 91 LEU A O 1
ATOM 671 N N . ILE A 1 92 ? -16.378 1.421 10.116 1.00 93.69 92 ILE A N 1
ATOM 672 C CA . ILE A 1 92 ? -17.421 0.661 10.813 1.00 93.69 92 ILE A CA 1
ATOM 673 C C . ILE A 1 92 ? -17.577 1.257 12.213 1.00 93.69 92 ILE A C 1
ATOM 675 O O . ILE A 1 92 ? -16.688 1.109 13.044 1.00 93.69 92 ILE A O 1
ATOM 679 N N . ALA A 1 93 ? -18.702 1.927 12.455 1.00 87.62 93 ALA A N 1
ATOM 680 C CA . ALA A 1 93 ? -19.051 2.551 13.729 1.00 87.62 93 ALA A CA 1
ATOM 681 C C . ALA A 1 93 ? -20.528 2.275 14.058 1.00 87.62 93 ALA A C 1
ATOM 683 O O . ALA A 1 93 ? -21.353 2.160 13.145 1.00 87.62 93 ALA A O 1
ATOM 684 N N . ASP A 1 94 ? -20.868 2.189 15.340 1.00 77.44 94 ASP A N 1
ATOM 685 C CA . ASP A 1 94 ? -22.216 1.941 15.865 1.00 77.44 94 ASP A CA 1
ATOM 686 C C . ASP A 1 94 ? -23.185 3.134 15.728 1.00 77.44 94 ASP A C 1
ATOM 688 O O . ASP A 1 94 ? -24.390 2.999 15.962 1.00 77.44 94 ASP A O 1
ATOM 692 N N . GLY A 1 95 ? -22.680 4.293 15.295 1.00 69.94 95 GLY A N 1
ATOM 693 C CA . GLY A 1 95 ? -23.454 5.521 15.123 1.00 69.94 95 GLY A CA 1
ATOM 694 C C . GLY A 1 95 ? -23.660 6.315 16.415 1.00 69.94 95 GLY A C 1
ATOM 695 O O . GLY A 1 95 ? -24.453 7.262 16.420 1.00 69.94 95 GLY A O 1
ATOM 696 N N . VAL A 1 96 ? -22.962 5.970 17.500 1.00 66.19 96 VAL A N 1
ATOM 697 C CA . VAL A 1 96 ? -22.944 6.750 18.737 1.00 66.19 96 VAL A CA 1
ATOM 698 C C . VAL A 1 96 ? -22.029 7.959 18.548 1.00 66.19 96 VAL A 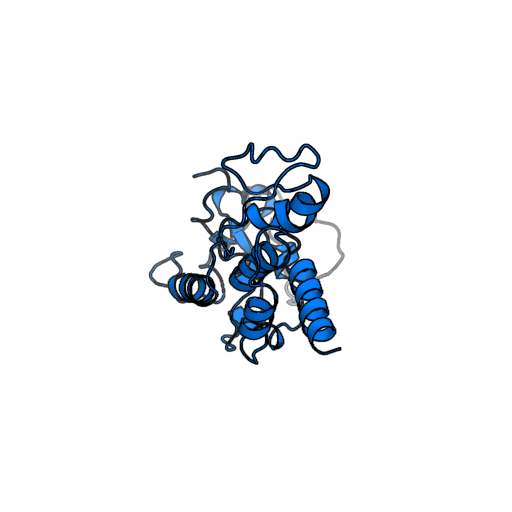C 1
ATOM 700 O O . VAL A 1 96 ? -20.806 7.866 18.482 1.00 66.19 96 VAL A O 1
ATOM 703 N N . LEU A 1 97 ? -22.638 9.140 18.457 1.00 66.62 97 LEU A N 1
ATOM 704 C CA . LEU A 1 97 ? -21.912 10.407 18.420 1.00 66.62 97 LEU A CA 1
ATOM 705 C C . LEU A 1 97 ? -21.546 10.811 19.852 1.00 66.62 97 LEU A C 1
ATOM 707 O O . LEU A 1 97 ? -22.407 10.863 20.731 1.00 66.62 97 LEU A O 1
ATOM 711 N N . ALA A 1 98 ? -20.262 11.071 20.092 1.00 60.16 98 ALA A N 1
ATOM 712 C CA . ALA A 1 98 ? -19.760 11.414 21.416 1.00 60.16 98 ALA A CA 1
ATOM 713 C C . ALA A 1 98 ? -20.304 12.775 21.895 1.00 60.16 98 ALA A C 1
ATOM 715 O O . ALA A 1 98 ? -20.239 13.779 21.185 1.00 60.16 98 ALA A O 1
ATOM 716 N N . THR A 1 99 ? -20.823 12.806 23.124 1.00 58.50 99 THR A N 1
ATOM 717 C CA . THR A 1 99 ? -21.317 14.019 23.795 1.00 58.50 99 THR A CA 1
ATOM 718 C C . THR A 1 99 ? -20.165 14.719 24.516 1.00 58.50 99 THR A C 1
ATOM 720 O O . THR A 1 99 ? -19.349 14.057 25.157 1.00 58.50 99 THR A O 1
ATOM 723 N N . THR A 1 100 ? -20.091 16.051 24.455 1.00 62.84 100 THR A N 1
ATOM 724 C CA . THR A 1 100 ? -19.097 16.822 25.224 1.00 62.84 100 THR A CA 1
ATOM 725 C C . THR A 1 100 ? -19.399 16.789 26.732 1.00 62.84 100 THR A C 1
ATOM 727 O O . THR A 1 100 ? -20.525 16.484 27.134 1.00 62.84 100 THR A O 1
ATOM 730 N N . GLU A 1 101 ? -18.412 17.122 27.582 1.00 61.72 101 GLU A N 1
ATOM 731 C CA . GLU A 1 101 ? -18.560 17.171 29.056 1.00 61.72 101 GLU A CA 1
ATOM 732 C C . GLU A 1 101 ? -19.746 18.039 29.522 1.00 61.72 101 GLU A C 1
ATOM 734 O O . GLU A 1 101 ? -20.358 17.758 30.551 1.00 61.72 101 GLU A O 1
ATOM 739 N N . ASP A 1 102 ? -20.136 19.036 28.724 1.00 67.81 102 ASP A N 1
ATOM 740 C CA . ASP A 1 102 ? -21.254 19.943 29.000 1.00 67.81 102 ASP A CA 1
ATOM 741 C C . ASP A 1 102 ? -22.640 19.347 28.671 1.00 67.81 102 ASP A C 1
ATOM 743 O O . ASP A 1 102 ? -23.653 20.052 28.707 1.00 67.81 102 ASP A O 1
ATOM 747 N N . GLY A 1 103 ? -22.717 18.058 28.317 1.00 57.56 103 GLY A N 1
ATOM 748 C CA . GLY A 1 103 ? -23.975 17.352 28.052 1.00 57.56 103 GLY A CA 1
ATOM 749 C C . GLY A 1 103 ? -24.702 17.805 26.783 1.00 57.56 103 GLY A C 1
ATOM 750 O O . GLY A 1 103 ? -25.852 17.422 26.557 1.00 57.56 103 GLY A O 1
ATOM 751 N N . LYS A 1 104 ? -24.052 18.614 25.941 1.00 54.62 104 LYS A N 1
ATOM 752 C CA . LYS A 1 104 ? -24.572 19.004 24.632 1.00 54.62 104 LYS A CA 1
ATOM 753 C C . LYS A 1 104 ? -24.143 17.967 23.601 1.00 54.62 104 LYS A C 1
ATOM 755 O O . LYS A 1 104 ? -22.954 17.783 23.347 1.00 54.62 104 LYS A O 1
ATOM 760 N N . VAL A 1 105 ? -25.119 17.294 22.996 1.00 52.66 105 VAL A N 1
ATOM 761 C CA . VAL A 1 105 ? -24.903 16.589 21.727 1.00 52.66 105 VAL A CA 1
ATOM 762 C C . VAL A 1 105 ? -24.834 17.679 20.666 1.00 52.66 105 VAL A C 1
ATOM 764 O O . VAL A 1 105 ? -25.872 18.160 20.221 1.00 52.66 105 VAL A O 1
ATOM 767 N N . ASP A 1 106 ? -23.626 18.140 20.349 1.00 45.22 106 ASP A N 1
ATOM 768 C CA . ASP A 1 106 ? -23.430 19.334 19.517 1.00 45.22 106 ASP A CA 1
ATOM 769 C C . ASP A 1 106 ? -22.647 19.062 18.224 1.00 45.22 106 ASP A C 1
ATOM 771 O O . ASP A 1 106 ? -22.041 19.982 17.680 1.00 45.22 106 ASP A O 1
ATOM 775 N N . VAL A 1 107 ? -22.620 17.826 17.697 1.00 53.03 107 VAL A N 1
ATOM 776 C CA . VAL A 1 107 ? -21.834 17.580 16.473 1.00 53.03 107 VAL A CA 1
ATOM 777 C C . VAL A 1 107 ? -22.416 16.550 15.504 1.00 53.03 107 VAL A C 1
ATOM 779 O O . VAL A 1 107 ? -22.821 15.459 15.887 1.00 53.03 107 VAL A O 1
ATOM 782 N N . LEU A 1 108 ? -22.414 16.929 14.219 1.00 66.81 108 LEU A N 1
ATOM 783 C CA . LEU A 1 108 ? -22.710 16.112 13.030 1.00 66.81 108 LEU A CA 1
ATOM 784 C C . LEU A 1 108 ? -21.575 15.114 12.687 1.00 66.81 108 LEU A C 1
ATOM 786 O O . LEU A 1 108 ? -21.710 14.353 11.731 1.00 66.81 108 LEU A O 1
ATOM 790 N N . GLU A 1 109 ? -20.457 15.137 13.419 1.00 79.56 109 GLU A N 1
ATOM 791 C CA . GLU A 1 109 ? -19.214 14.406 13.133 1.00 79.56 109 GLU A CA 1
ATOM 792 C C . GLU A 1 109 ? -18.725 13.598 14.351 1.00 79.56 109 GLU A C 1
ATOM 794 O O . GLU A 1 109 ? -19.051 13.916 15.494 1.00 79.56 109 GLU A O 1
ATOM 799 N N . TYR A 1 110 ? -17.931 12.548 14.116 1.00 84.31 110 TYR A N 1
ATOM 800 C CA . TYR A 1 110 ? -17.290 11.775 15.185 1.00 84.31 110 TYR A CA 1
ATOM 801 C C . TYR A 1 110 ? -16.122 12.562 15.790 1.00 84.31 110 TYR A C 1
ATOM 803 O O . TYR A 1 110 ? -15.216 12.973 15.061 1.00 84.31 110 TYR A O 1
ATOM 811 N N . LEU A 1 111 ? -16.113 12.727 17.116 1.00 85.56 111 LEU A N 1
ATOM 812 C CA . LEU A 1 111 ? -15.023 13.404 17.820 1.00 85.56 111 LEU A CA 1
ATOM 813 C C . LEU A 1 111 ? -13.712 12.617 17.698 1.00 85.56 111 LEU A C 1
ATOM 815 O O . LEU A 1 111 ? -13.668 11.413 17.949 1.00 85.56 111 LEU A O 1
ATOM 819 N N . GLN A 1 112 ? -12.636 13.320 17.346 1.00 91.12 112 GLN A N 1
ATOM 820 C CA . GLN A 1 112 ? -11.294 12.760 17.235 1.00 91.12 112 GLN A CA 1
ATOM 821 C C . GLN A 1 112 ? -10.251 13.815 17.621 1.00 91.12 112 GLN A C 1
ATOM 823 O O . GLN A 1 112 ? -10.280 14.937 17.114 1.00 91.12 112 GLN A O 1
ATOM 828 N N . SER A 1 113 ? -9.335 13.468 18.527 1.00 93.38 113 SER A N 1
ATOM 829 C CA . SER A 1 113 ? -8.235 14.345 18.933 1.00 93.38 113 SER A CA 1
ATOM 830 C C . SER A 1 113 ? -7.123 14.374 17.873 1.00 93.38 113 SER A C 1
ATOM 832 O O . SER A 1 113 ? -6.980 13.420 17.098 1.00 93.38 113 SER A O 1
ATOM 834 N N . PRO A 1 114 ? -6.283 15.426 17.844 1.00 96.88 114 PRO A N 1
ATOM 835 C CA . PRO A 1 114 ? -5.118 15.471 16.961 1.00 96.88 114 PRO A CA 1
ATOM 836 C C . PRO A 1 114 ? -4.181 14.267 17.131 1.00 96.88 114 PRO A C 1
ATOM 838 O O . PRO A 1 114 ? -3.680 13.732 16.148 1.00 96.88 114 PRO A O 1
ATOM 841 N N . GLU A 1 115 ? -3.985 13.789 18.362 1.00 97.44 115 GLU A N 1
ATOM 842 C CA . GLU A 1 115 ? -3.140 12.628 18.665 1.00 97.44 115 GLU A CA 1
ATOM 843 C C . GLU A 1 115 ? -3.747 11.321 18.145 1.00 97.44 115 GLU A C 1
ATOM 845 O O . GLU A 1 115 ? -3.011 10.414 17.764 1.00 97.44 115 GLU A O 1
ATOM 850 N N . GLN A 1 116 ? -5.080 11.212 18.122 1.00 96.38 116 GLN A N 1
ATOM 851 C CA . GLN A 1 116 ? -5.772 10.067 17.531 1.00 96.38 116 GLN A CA 1
ATOM 852 C C . GLN A 1 116 ? -5.640 10.070 16.004 1.00 96.38 116 GLN A C 1
ATOM 854 O O . GLN A 1 116 ? -5.314 9.036 15.427 1.00 96.38 116 GLN A O 1
ATOM 859 N N . LEU A 1 117 ? -5.831 11.226 15.355 1.00 96.94 117 LEU A N 1
ATOM 860 C CA . LEU A 1 117 ? -5.658 11.370 13.906 1.00 96.94 117 LEU A CA 1
ATOM 861 C C . LEU A 1 117 ? -4.212 11.084 13.471 1.00 96.94 117 LEU A C 1
ATOM 863 O O . LEU A 1 117 ? -3.990 10.368 12.495 1.00 96.94 117 LEU A O 1
ATOM 867 N N . ALA A 1 118 ? -3.231 11.585 14.226 1.00 97.44 118 ALA A N 1
ATOM 868 C CA . ALA A 1 118 ? -1.810 11.447 13.910 1.00 97.44 118 ALA A CA 1
ATOM 869 C C . ALA A 1 118 ? -1.340 9.987 13.777 1.00 97.44 118 ALA A C 1
ATOM 871 O O . ALA A 1 118 ? -0.344 9.732 13.104 1.00 97.44 118 ALA A O 1
ATOM 872 N N . LYS A 1 119 ? -2.054 9.022 14.378 1.00 96.69 119 LYS A N 1
ATOM 873 C CA . LYS A 1 119 ? -1.726 7.591 14.267 1.00 96.69 119 LYS A CA 1
ATOM 874 C C . LYS A 1 119 ? -1.845 7.063 12.841 1.00 96.69 119 LYS A C 1
ATOM 876 O O . LYS A 1 119 ? -1.034 6.241 12.435 1.00 96.69 119 LYS A O 1
ATOM 881 N N . TYR A 1 120 ? -2.828 7.545 12.082 1.00 97.06 120 TYR A N 1
ATOM 882 C CA . TYR A 1 120 ? -3.156 6.989 10.768 1.00 97.06 120 TYR A CA 1
ATOM 883 C C . TYR A 1 120 ? -3.211 8.034 9.646 1.00 97.06 120 TYR A C 1
ATOM 885 O O . TYR A 1 120 ? -3.393 7.665 8.485 1.00 97.06 120 TYR A O 1
ATOM 893 N N . GLU A 1 121 ? -3.028 9.326 9.948 1.00 97.25 121 GLU A N 1
ATOM 894 C CA . GLU A 1 121 ? -3.094 10.426 8.977 1.00 97.25 121 GLU A CA 1
ATOM 895 C C . GLU A 1 121 ? -2.235 10.147 7.738 1.00 97.25 121 GLU A C 1
ATOM 897 O O . GLU A 1 121 ? -2.724 10.207 6.609 1.00 97.25 121 GLU A O 1
ATOM 902 N N . THR A 1 122 ? -0.977 9.741 7.929 1.00 96.88 122 THR A N 1
ATOM 903 C CA . THR A 1 122 ? -0.074 9.410 6.818 1.00 96.88 122 THR A CA 1
ATOM 904 C C . THR A 1 122 ? -0.604 8.249 5.969 1.00 96.88 122 THR A C 1
ATOM 906 O O . THR A 1 122 ? -0.457 8.269 4.749 1.00 96.88 122 THR A O 1
ATOM 909 N N . LEU A 1 123 ? -1.294 7.270 6.560 1.00 97.56 123 LEU A N 1
ATOM 910 C CA . LEU A 1 123 ? -1.858 6.117 5.842 1.00 97.56 123 LEU A CA 1
ATOM 911 C C . LEU A 1 123 ? -3.010 6.521 4.916 1.00 97.56 123 LEU A C 1
ATOM 913 O O . LEU A 1 123 ? -3.238 5.882 3.886 1.00 97.56 123 LEU A O 1
ATOM 917 N N . THR A 1 124 ? -3.704 7.619 5.230 1.00 96.62 124 THR A N 1
ATOM 918 C CA . THR A 1 124 ? -4.764 8.170 4.369 1.00 96.62 124 THR A CA 1
ATOM 919 C C . THR A 1 124 ? -4.236 8.701 3.035 1.00 96.62 124 THR A C 1
ATOM 921 O O . THR A 1 124 ? -5.006 8.823 2.085 1.00 96.62 124 THR A O 1
ATOM 924 N N . THR A 1 125 ? -2.926 8.953 2.935 1.00 97.06 125 THR A N 1
ATOM 925 C CA . THR A 1 125 ? -2.273 9.449 1.715 1.00 97.06 125 THR A CA 1
ATOM 926 C C . THR A 1 125 ? -1.981 8.352 0.688 1.00 97.06 125 THR A C 1
ATOM 928 O O . THR A 1 125 ? -1.473 8.645 -0.394 1.00 97.06 125 THR A O 1
ATOM 931 N N . CYS A 1 126 ? -2.303 7.086 0.987 1.00 98.00 126 CYS A N 1
ATOM 932 C CA . CYS A 1 126 ? -2.141 5.986 0.041 1.00 98.00 126 CYS A CA 1
ATOM 933 C C . CYS A 1 126 ? -2.980 6.223 -1.225 1.00 98.00 126 CYS A C 1
ATOM 935 O O . CYS A 1 126 ? -4.204 6.322 -1.174 1.00 98.00 126 CYS A O 1
ATOM 937 N N . ILE A 1 127 ? -2.309 6.257 -2.377 1.00 97.69 127 ILE A N 1
ATOM 938 C CA . ILE A 1 127 ? -2.920 6.496 -3.696 1.00 97.69 127 ILE A CA 1
ATOM 939 C C . ILE A 1 127 ? -3.205 5.207 -4.481 1.00 97.69 127 ILE A C 1
ATOM 941 O O . ILE A 1 127 ? -3.514 5.273 -5.664 1.00 97.69 127 ILE A O 1
ATOM 945 N N . VAL A 1 128 ? -3.048 4.036 -3.849 1.00 97.44 128 VAL A N 1
ATOM 946 C CA . VAL A 1 128 ? -3.354 2.712 -4.433 1.00 97.44 128 VAL A CA 1
ATOM 947 C C . VAL A 1 128 ? -2.659 2.483 -5.791 1.00 97.44 128 VAL A C 1
ATOM 949 O O . VAL A 1 128 ? -3.243 1.991 -6.747 1.00 97.44 128 VAL A O 1
ATOM 952 N N . CYS A 1 129 ? -1.382 2.867 -5.887 1.00 97.81 129 CYS A N 1
ATOM 953 C CA . CYS A 1 129 ? -0.609 2.775 -7.133 1.00 97.81 129 CYS A CA 1
ATOM 954 C C . CYS A 1 129 ? 0.034 1.402 -7.395 1.00 97.81 129 CYS A C 1
ATOM 956 O O . CYS A 1 129 ? 0.567 1.185 -8.473 1.00 97.81 129 CYS A O 1
ATOM 958 N N . GLY A 1 130 ? 0.073 0.503 -6.407 1.00 97.25 130 GLY A N 1
ATOM 959 C CA . GLY A 1 130 ? 0.710 -0.814 -6.541 1.00 97.25 130 GLY A CA 1
ATOM 960 C C . GLY A 1 130 ? 2.248 -0.826 -6.510 1.00 97.25 130 GLY A C 1
ATOM 961 O O . GLY A 1 130 ? 2.837 -1.900 -6.542 1.00 97.25 130 GLY A O 1
ATOM 962 N N . ALA A 1 131 ? 2.939 0.315 -6.381 1.00 97.69 131 ALA A N 1
ATOM 963 C CA . ALA A 1 131 ? 4.412 0.334 -6.320 1.00 97.69 131 ALA A CA 1
ATOM 964 C C . ALA A 1 131 ? 4.978 -0.523 -5.169 1.00 97.69 131 ALA A C 1
ATOM 966 O O . ALA A 1 131 ? 5.990 -1.202 -5.326 1.00 97.69 131 ALA A O 1
ATOM 967 N N . CYS A 1 132 ? 4.292 -0.539 -4.022 1.00 97.62 132 CYS A N 1
ATOM 968 C CA . CYS A 1 132 ? 4.659 -1.373 -2.882 1.00 97.62 132 CYS A CA 1
ATOM 969 C C . CYS A 1 132 ? 4.470 -2.876 -3.147 1.00 97.62 132 CYS A C 1
ATOM 971 O O . CYS A 1 132 ? 5.274 -3.665 -2.651 1.00 97.62 132 CYS A O 1
ATOM 973 N N . GLU A 1 133 ? 3.462 -3.258 -3.936 1.00 97.00 133 GLU A N 1
ATOM 974 C CA . GLU A 1 133 ? 3.244 -4.636 -4.398 1.00 97.00 133 GLU A CA 1
ATOM 975 C C . GLU A 1 133 ? 4.386 -5.068 -5.319 1.00 97.00 133 GLU A C 1
ATOM 977 O O . GLU A 1 133 ? 5.055 -6.064 -5.055 1.00 97.00 133 GLU A O 1
ATOM 982 N N . GLY A 1 134 ? 4.695 -4.253 -6.334 1.00 96.06 134 GLY A N 1
ATOM 983 C CA . GLY A 1 134 ? 5.766 -4.554 -7.286 1.00 96.06 134 GLY A CA 1
ATOM 984 C C . GLY A 1 134 ? 7.167 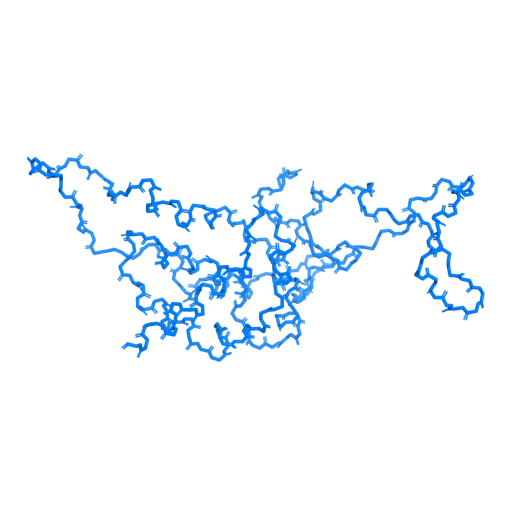-4.559 -6.676 1.00 96.06 134 GLY A C 1
ATOM 985 O O . GLY A 1 134 ? 8.080 -5.166 -7.230 1.00 96.06 134 GLY A O 1
ATOM 986 N N . ALA A 1 135 ? 7.351 -3.916 -5.522 1.00 96.44 135 ALA A N 1
ATOM 987 C CA . ALA A 1 135 ? 8.596 -3.972 -4.760 1.00 96.44 135 ALA A CA 1
ATOM 988 C C . ALA A 1 135 ? 8.685 -5.220 -3.866 1.00 96.44 135 ALA A C 1
ATOM 990 O O . ALA A 1 135 ? 9.770 -5.583 -3.409 1.00 96.44 135 ALA A O 1
ATOM 991 N N . CYS A 1 136 ? 7.553 -5.853 -3.554 1.00 96.38 136 CYS A N 1
ATOM 992 C CA . CYS A 1 136 ? 7.480 -6.956 -2.612 1.00 96.38 136 CYS A CA 1
ATOM 993 C C . CYS A 1 136 ? 7.824 -8.282 -3.310 1.00 96.38 136 CYS A C 1
ATOM 995 O O . CYS A 1 136 ? 7.073 -8.719 -4.180 1.00 96.38 136 CYS A O 1
ATOM 997 N N . PRO A 1 137 ? 8.899 -8.988 -2.911 1.00 93.94 137 PRO A N 1
ATOM 998 C CA . PRO A 1 137 ? 9.272 -10.247 -3.556 1.00 93.94 137 PRO A CA 1
ATOM 999 C C . PRO A 1 137 ? 8.267 -11.377 -3.300 1.00 93.94 137 PRO A C 1
ATOM 1001 O O . PRO A 1 137 ? 8.168 -12.280 -4.120 1.00 93.94 137 PRO A O 1
ATOM 1004 N N . VAL A 1 138 ? 7.512 -11.320 -2.196 1.00 94.62 138 VAL A N 1
ATOM 1005 C CA . VAL A 1 138 ? 6.449 -12.292 -1.881 1.00 94.62 138 VAL A CA 1
ATOM 1006 C C . VAL A 1 138 ? 5.303 -12.151 -2.880 1.00 94.62 138 VAL A C 1
ATOM 1008 O O . VAL A 1 138 ? 4.912 -13.120 -3.523 1.00 94.62 138 VAL A O 1
ATOM 1011 N N . TYR A 1 139 ? 4.820 -10.919 -3.070 1.00 93.94 139 TYR A N 1
ATOM 1012 C CA . TYR A 1 139 ? 3.743 -10.640 -4.018 1.00 93.94 139 TYR A CA 1
ATOM 1013 C C . TYR A 1 139 ? 4.196 -10.892 -5.461 1.00 93.94 139 TYR A C 1
ATOM 1015 O O . TYR A 1 139 ? 3.562 -11.639 -6.201 1.00 93.94 139 TYR A O 1
ATOM 1023 N N . ALA A 1 140 ? 5.354 -10.345 -5.846 1.00 89.44 140 ALA A N 1
ATOM 1024 C CA . ALA A 1 140 ? 5.896 -10.509 -7.191 1.00 89.44 140 ALA A CA 1
ATOM 1025 C C . ALA A 1 140 ? 6.326 -11.951 -7.515 1.00 89.44 140 ALA A C 1
ATOM 1027 O O . ALA A 1 140 ? 6.379 -12.323 -8.686 1.00 89.44 140 ALA A O 1
ATOM 1028 N N . GLY A 1 141 ? 6.612 -12.767 -6.496 1.00 85.88 141 GLY A N 1
ATOM 1029 C CA . GLY A 1 141 ? 6.914 -14.191 -6.629 1.00 85.88 141 GLY A CA 1
ATOM 1030 C C . GLY A 1 141 ? 5.697 -15.064 -6.952 1.00 85.88 141 GLY A C 1
ATOM 1031 O O . GLY A 1 141 ? 5.871 -16.248 -7.234 1.00 85.88 141 GLY A O 1
ATOM 1032 N N . GLY A 1 142 ? 4.483 -14.499 -6.936 1.00 77.88 142 GLY A N 1
ATOM 1033 C CA . GLY A 1 142 ? 3.239 -15.231 -7.184 1.00 77.88 142 GLY A CA 1
ATOM 1034 C C . GLY A 1 142 ? 2.779 -16.085 -6.001 1.00 77.88 142 GLY A C 1
ATOM 1035 O O . GLY A 1 142 ? 1.952 -16.980 -6.178 1.00 77.88 142 GLY A O 1
ATOM 1036 N N . GLU A 1 143 ? 3.315 -15.841 -4.802 1.00 74.19 143 GLU A N 1
ATOM 1037 C CA . GLU A 1 143 ? 2.803 -16.455 -3.579 1.00 74.19 143 GLU A CA 1
ATOM 1038 C C . GLU A 1 143 ? 1.431 -15.859 -3.238 1.00 74.19 143 GLU A C 1
ATOM 1040 O O . GLU A 1 143 ? 1.164 -14.683 -3.491 1.00 74.19 143 GLU A O 1
ATOM 1045 N N . ALA A 1 144 ? 0.536 -16.670 -2.665 1.00 84.00 144 ALA A N 1
ATOM 1046 C CA . ALA A 1 144 ? -0.764 -16.184 -2.218 1.00 84.00 144 ALA A CA 1
ATOM 1047 C C . ALA A 1 144 ? -0.556 -15.172 -1.082 1.00 84.00 144 ALA A C 1
ATOM 1049 O O . ALA A 1 144 ? -0.247 -15.559 0.043 1.00 84.00 144 ALA A O 1
ATOM 1050 N N . PHE A 1 145 ? -0.696 -13.883 -1.389 1.00 93.06 145 PHE A N 1
ATOM 1051 C CA . PHE A 1 145 ? -0.528 -12.797 -0.434 1.00 93.06 145 PHE A CA 1
ATOM 1052 C C . PHE A 1 145 ? -1.532 -11.673 -0.703 1.00 93.06 145 PHE A C 1
ATOM 1054 O O . PHE A 1 145 ? -1.703 -11.223 -1.834 1.00 93.06 145 PHE A O 1
ATOM 1061 N N . VAL A 1 146 ? -2.172 -11.188 0.360 1.00 95.12 146 VAL A N 1
ATOM 1062 C CA . VAL A 1 146 ? -3.144 -10.088 0.334 1.00 95.12 146 VAL A CA 1
ATOM 1063 C C . VAL A 1 146 ? -2.528 -8.763 -0.127 1.00 95.12 146 VAL A C 1
ATOM 1065 O O . VAL A 1 146 ? -3.237 -7.911 -0.658 1.00 95.12 146 VAL A O 1
ATOM 1068 N N . GLY A 1 147 ? -1.213 -8.619 0.052 1.00 96.06 147 GLY A N 1
ATOM 1069 C CA . GLY A 1 147 ? -0.422 -7.507 -0.456 1.00 96.06 147 GLY A CA 1
ATOM 1070 C C . GLY A 1 147 ? -0.304 -6.311 0.507 1.00 96.06 147 GLY A C 1
ATOM 1071 O O . GLY A 1 147 ? -1.216 -6.036 1.300 1.00 96.06 147 GLY A O 1
ATOM 1072 N N . PRO A 1 148 ? 0.826 -5.573 0.493 1.00 97.44 148 PRO A N 1
ATOM 1073 C CA . PRO A 1 148 ? 1.023 -4.352 1.266 1.00 97.44 148 PRO A CA 1
ATOM 1074 C C . PRO A 1 148 ? -0.084 -3.307 1.129 1.00 97.44 148 PRO A C 1
ATOM 1076 O O . PRO A 1 148 ? -0.412 -2.666 2.125 1.00 97.44 148 PRO A O 1
ATOM 1079 N N . ALA A 1 149 ? -0.656 -3.087 -0.058 1.00 97.56 149 ALA A N 1
ATOM 1080 C CA . ALA A 1 149 ? -1.643 -2.021 -0.238 1.00 97.56 149 ALA A CA 1
ATOM 1081 C C . ALA A 1 149 ? -2.923 -2.289 0.573 1.00 97.56 149 ALA A C 1
ATOM 1083 O O . ALA A 1 149 ? -3.467 -1.377 1.204 1.00 97.56 149 ALA A O 1
ATOM 1084 N N . ALA A 1 150 ? -3.363 -3.549 0.609 1.00 97.75 150 ALA A N 1
ATOM 1085 C CA . ALA A 1 150 ? -4.500 -3.989 1.406 1.00 97.75 150 ALA A CA 1
ATOM 1086 C C . ALA A 1 150 ? -4.214 -3.900 2.913 1.00 97.75 150 ALA A C 1
ATOM 1088 O O . ALA A 1 150 ? -5.058 -3.410 3.665 1.00 97.75 150 ALA A O 1
ATOM 1089 N N . LEU A 1 151 ? -3.008 -4.276 3.351 1.00 98.19 151 LEU A N 1
ATOM 1090 C CA . LEU A 1 151 ? -2.603 -4.159 4.757 1.00 98.19 151 LEU A CA 1
ATOM 1091 C C . LEU A 1 151 ? -2.510 -2.700 5.224 1.00 98.19 151 LEU A C 1
ATOM 1093 O O . LEU A 1 151 ? -2.975 -2.389 6.313 1.00 98.19 151 LEU A O 1
ATOM 1097 N N . ILE A 1 152 ? -2.002 -1.778 4.399 1.00 98.25 152 ILE A N 1
ATOM 1098 C CA . ILE A 1 152 ? -1.984 -0.340 4.731 1.00 98.25 152 ILE A CA 1
ATOM 1099 C C . ILE A 1 152 ? -3.392 0.233 4.824 1.00 98.25 152 ILE A C 1
ATOM 1101 O O . ILE A 1 152 ? -3.675 1.052 5.700 1.00 98.25 152 ILE A O 1
ATOM 1105 N N . ASN A 1 153 ? -4.293 -0.213 3.949 1.00 98.06 153 ASN A N 1
ATOM 1106 C CA . ASN A 1 153 ? -5.693 0.160 4.060 1.00 98.06 153 ASN A CA 1
ATOM 1107 C C . ASN A 1 153 ? -6.307 -0.336 5.381 1.00 98.06 153 ASN A C 1
ATOM 1109 O O . ASN A 1 153 ? -7.058 0.411 5.997 1.00 98.06 153 ASN A O 1
ATOM 1113 N N . GLN A 1 154 ? -5.951 -1.536 5.853 1.00 98.12 154 GLN A N 1
ATOM 1114 C CA . GLN A 1 154 ? -6.408 -2.026 7.157 1.00 98.12 154 GLN A CA 1
ATOM 1115 C C . GLN A 1 154 ? -5.779 -1.298 8.336 1.00 98.12 154 GLN A C 1
ATOM 1117 O O . GLN A 1 154 ? -6.523 -0.910 9.229 1.00 98.12 154 GLN A O 1
ATOM 1122 N N . ALA A 1 155 ? -4.466 -1.054 8.324 1.00 98.12 155 ALA A N 1
ATOM 1123 C CA . ALA A 1 155 ? -3.785 -0.270 9.358 1.00 98.12 155 ALA A CA 1
ATOM 1124 C C . ALA A 1 155 ? -4.475 1.082 9.568 1.00 98.12 155 ALA A C 1
ATOM 1126 O O . ALA A 1 155 ? -4.772 1.455 10.697 1.00 98.12 155 ALA A O 1
ATOM 1127 N N . ARG A 1 156 ? -4.862 1.751 8.471 1.00 97.75 156 ARG A N 1
ATOM 1128 C CA . ARG A 1 156 ? -5.630 3.000 8.532 1.00 97.75 156 ARG A CA 1
ATOM 1129 C C . ARG A 1 156 ? -6.880 2.885 9.408 1.00 97.75 156 ARG A C 1
ATOM 1131 O O . ARG A 1 156 ? -7.127 3.801 10.176 1.00 97.75 156 ARG A O 1
ATOM 1138 N N . PHE A 1 157 ? -7.684 1.833 9.247 1.00 98.12 157 PHE A N 1
ATOM 1139 C CA . PHE A 1 157 ? -8.925 1.671 10.014 1.00 98.12 157 PHE A CA 1
ATOM 1140 C C . PHE A 1 157 ? -8.689 1.073 11.400 1.00 98.12 157 PHE A C 1
ATOM 1142 O O . PHE A 1 157 ? -9.384 1.442 12.332 1.00 98.12 157 PHE A O 1
ATOM 1149 N N . ILE A 1 158 ? -7.706 0.187 11.552 1.00 97.81 158 ILE A N 1
ATOM 1150 C CA . ILE A 1 158 ? -7.327 -0.401 12.843 1.00 97.81 158 ILE A CA 1
ATOM 1151 C C . ILE A 1 158 ? -6.863 0.683 13.824 1.00 97.81 158 ILE A C 1
ATOM 1153 O O . ILE A 1 158 ? -7.227 0.630 14.998 1.00 97.81 158 ILE A O 1
ATOM 1157 N N . ASP A 1 159 ? -6.121 1.677 13.333 1.00 97.19 159 ASP A N 1
ATOM 1158 C CA . ASP A 1 159 ? -5.607 2.788 14.137 1.00 97.19 159 ASP A CA 1
ATOM 1159 C C . ASP A 1 159 ? -6.566 3.996 14.210 1.00 97.19 159 ASP A C 1
ATOM 1161 O O . ASP A 1 159 ? -6.299 4.955 14.946 1.00 97.19 159 ASP A O 1
ATOM 1165 N N . ASP A 1 160 ? -7.687 3.974 13.478 1.00 97.31 160 ASP A N 1
ATOM 1166 C CA . ASP A 1 160 ? -8.70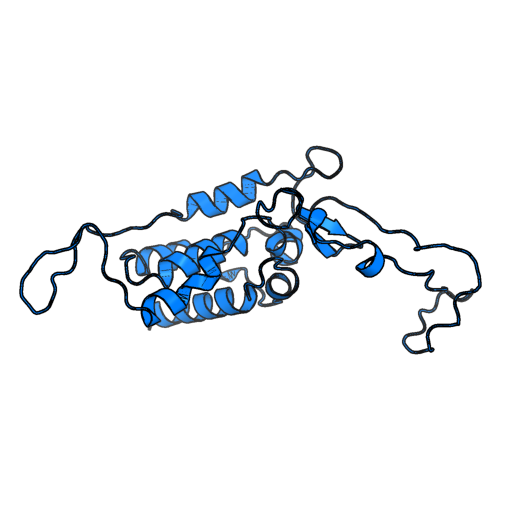2 5.030 13.519 1.00 97.31 160 ASP A CA 1
ATOM 1167 C C . ASP A 1 160 ? -9.563 4.880 14.775 1.00 97.31 160 ASP A C 1
ATOM 1169 O O . ASP A 1 160 ? -10.343 3.943 14.908 1.00 97.31 160 ASP A O 1
ATOM 1173 N N . SER A 1 161 ? -9.480 5.851 15.689 1.00 94.12 161 SER A N 1
ATOM 1174 C CA . SER A 1 161 ? -10.235 5.843 16.953 1.00 94.12 161 SER A CA 1
ATOM 1175 C C . SER A 1 161 ? -11.758 5.831 16.796 1.00 94.12 161 SER A C 1
ATOM 1177 O O . SER A 1 161 ? -12.464 5.706 17.792 1.00 94.12 161 SER A O 1
ATOM 1179 N N . ARG A 1 162 ? -12.258 6.057 15.579 1.00 92.94 162 ARG A N 1
ATOM 1180 C CA . ARG A 1 162 ? -13.684 6.053 15.242 1.00 92.94 162 ARG A CA 1
ATOM 1181 C C . ARG A 1 162 ? -14.160 4.692 14.736 1.00 92.94 162 ARG A C 1
ATOM 1183 O O . ARG A 1 162 ? -15.362 4.515 14.581 1.00 92.94 162 ARG A O 1
ATOM 1190 N N . ASP A 1 163 ? -13.244 3.788 14.387 1.00 95.69 163 ASP A N 1
ATOM 1191 C CA . ASP A 1 163 ? -13.583 2.453 13.901 1.00 95.69 163 ASP A CA 1
ATOM 1192 C C . ASP A 1 163 ? -13.696 1.484 15.080 1.00 95.69 163 ASP A C 1
ATOM 1194 O O . ASP A 1 163 ? -12.800 1.371 15.913 1.00 95.69 163 ASP A O 1
ATOM 1198 N N . GLU A 1 164 ? -14.807 0.762 15.143 1.00 94.00 164 GLU A N 1
ATOM 1199 C CA . GLU A 1 164 ? -15.120 -0.159 16.238 1.00 94.00 164 GLU A CA 1
ATOM 1200 C C . GLU A 1 164 ? -14.917 -1.627 15.842 1.00 94.00 164 GLU A C 1
ATOM 1202 O O . GLU A 1 164 ? -15.170 -2.544 16.627 1.00 94.00 164 GLU A O 1
ATOM 1207 N N . ALA A 1 165 ? -14.437 -1.876 14.621 1.00 96.00 165 ALA A N 1
ATOM 1208 C CA . ALA A 1 165 ? -14.233 -3.212 14.081 1.00 96.00 165 ALA A CA 1
ATOM 1209 C C . ALA A 1 165 ? -12.779 -3.694 14.198 1.00 96.00 165 ALA A C 1
ATOM 1211 O O . ALA A 1 165 ? -12.419 -4.677 13.552 1.00 96.00 165 ALA A O 1
ATOM 1212 N N . THR A 1 166 ? -11.936 -3.071 15.034 1.00 96.12 166 THR A N 1
ATOM 1213 C CA . THR A 1 166 ? -10.506 -3.411 15.173 1.00 96.12 166 THR A CA 1
ATOM 1214 C C . THR A 1 166 ? -10.260 -4.914 15.327 1.00 96.12 166 THR A C 1
ATOM 1216 O O . THR A 1 166 ? -9.443 -5.481 14.604 1.00 96.12 166 THR A O 1
ATOM 1219 N N . ARG A 1 167 ? -11.001 -5.594 16.217 1.00 95.50 167 ARG A N 1
ATOM 1220 C CA . ARG A 1 167 ? -10.844 -7.045 16.430 1.00 95.50 167 ARG A CA 1
ATOM 1221 C C . ARG A 1 167 ? -11.180 -7.849 15.173 1.00 95.50 167 ARG A C 1
ATOM 1223 O O . ARG A 1 167 ? -10.409 -8.725 14.794 1.00 95.50 167 ARG A O 1
ATOM 1230 N N . GLU A 1 168 ? -12.296 -7.528 14.520 1.00 96.62 168 GLU A N 1
ATOM 1231 C CA . GLU A 1 168 ? -12.722 -8.187 13.280 1.00 96.62 168 GLU A CA 1
ATOM 1232 C C . GLU A 1 168 ? -11.694 -7.978 12.156 1.00 96.62 168 GLU A C 1
ATOM 1234 O O . GLU A 1 168 ? -11.371 -8.915 11.430 1.00 96.62 168 GLU A O 1
ATOM 1239 N N . ARG A 1 169 ? -11.130 -6.770 12.037 1.00 97.69 169 ARG A N 1
ATOM 1240 C CA . ARG A 1 169 ? -10.101 -6.445 11.038 1.00 97.69 169 ARG A CA 1
ATOM 1241 C C . ARG A 1 169 ? -8.805 -7.211 11.273 1.00 97.69 169 ARG A C 1
ATOM 1243 O O . ARG A 1 169 ? -8.260 -7.771 10.325 1.00 97.69 169 ARG A O 1
ATOM 1250 N N . LEU A 1 170 ? -8.339 -7.277 12.523 1.00 97.62 170 LEU A N 1
ATOM 1251 C CA . LEU A 1 170 ? -7.160 -8.063 12.893 1.00 97.62 170 LEU A CA 1
ATOM 1252 C C . LEU A 1 170 ? -7.375 -9.556 12.603 1.00 97.62 170 LEU A C 1
ATOM 1254 O O . LEU A 1 170 ? -6.459 -10.225 12.140 1.00 97.62 170 LEU A O 1
ATOM 1258 N N . GLU A 1 171 ? -8.573 -10.093 12.849 1.00 96.56 171 GLU A N 1
ATOM 1259 C CA . GLU A 1 171 ? -8.925 -11.479 12.495 1.00 96.56 171 GLU A CA 1
ATOM 1260 C C . GLU A 1 171 ? -8.952 -11.702 10.979 1.00 96.56 171 GLU A C 1
ATOM 1262 O O . GLU A 1 171 ? -8.461 -12.719 10.498 1.00 96.56 171 GLU A O 1
ATOM 1267 N N . ALA A 1 172 ? -9.467 -10.741 10.209 1.00 96.88 172 ALA A N 1
ATOM 1268 C CA . ALA A 1 172 ? -9.550 -10.850 8.754 1.00 96.88 172 ALA A CA 1
ATOM 1269 C C . ALA A 1 172 ? -8.174 -10.877 8.064 1.00 96.88 172 ALA A C 1
ATOM 1271 O O . ALA A 1 172 ? -8.027 -11.517 7.020 1.00 96.88 172 ALA A O 1
ATOM 1272 N N . ILE A 1 173 ? -7.172 -10.188 8.621 1.00 97.12 173 ILE A N 1
ATOM 1273 C CA . ILE A 1 173 ? -5.807 -10.171 8.069 1.00 97.12 173 ILE A CA 1
ATOM 1274 C C . ILE A 1 173 ? -4.913 -11.286 8.612 1.00 97.12 173 ILE A C 1
ATOM 1276 O O . ILE A 1 173 ? -3.880 -11.563 8.008 1.00 97.12 173 ILE A O 1
ATOM 1280 N N . ASP A 1 174 ? -5.277 -11.926 9.721 1.00 97.06 174 ASP A N 1
ATOM 1281 C CA . ASP A 1 174 ? -4.478 -12.970 10.366 1.00 97.06 174 ASP A CA 1
ATOM 1282 C C . ASP A 1 174 ? -4.695 -14.346 9.721 1.00 97.06 174 ASP A C 1
ATOM 1284 O O . ASP A 1 174 ? -5.280 -15.273 10.278 1.00 97.06 174 ASP A O 1
ATOM 1288 N N . THR A 1 175 ? -4.250 -14.449 8.474 1.00 95.69 175 THR A N 1
ATOM 1289 C CA . THR A 1 175 ? -4.351 -15.643 7.635 1.00 95.69 175 THR A CA 1
ATOM 1290 C C . THR A 1 175 ? -3.000 -15.958 7.000 1.00 95.69 175 THR A C 1
ATOM 1292 O O . THR A 1 175 ? -2.118 -15.096 6.926 1.00 95.69 175 THR A O 1
ATOM 1295 N N . ALA A 1 176 ? -2.830 -17.195 6.521 1.00 95.00 176 ALA A N 1
ATOM 1296 C CA . ALA A 1 176 ? -1.598 -17.635 5.864 1.00 95.00 176 ALA A CA 1
ATOM 1297 C C . ALA A 1 176 ? -1.302 -16.835 4.582 1.00 95.00 176 ALA A C 1
ATOM 1299 O O . ALA A 1 176 ? -0.145 -16.518 4.329 1.00 95.00 176 ALA A O 1
ATOM 1300 N N . ASP A 1 177 ? -2.340 -16.477 3.816 1.00 93.81 177 ASP A N 1
ATOM 1301 C CA . ASP A 1 177 ? -2.272 -15.564 2.665 1.00 93.81 177 ASP A CA 1
ATOM 1302 C C . ASP A 1 177 ? -2.401 -14.084 3.066 1.00 93.81 177 ASP A C 1
ATOM 1304 O O . ASP A 1 177 ? -2.386 -13.197 2.219 1.00 93.81 177 ASP A O 1
ATOM 1308 N N . GLY A 1 178 ? -2.560 -13.796 4.354 1.00 95.25 178 GLY A N 1
ATOM 1309 C CA . GLY A 1 178 ? -2.692 -12.458 4.906 1.00 95.25 178 GLY A CA 1
ATOM 1310 C C . GLY A 1 178 ? -1.372 -11.945 5.461 1.00 95.25 178 GLY A C 1
ATOM 1311 O O . GLY A 1 178 ? -0.317 -12.025 4.834 1.00 95.25 178 GLY A O 1
ATOM 1312 N N . ILE A 1 179 ? -1.424 -11.400 6.670 1.00 95.81 179 ILE A N 1
ATOM 1313 C CA . ILE A 1 179 ? -0.280 -10.773 7.326 1.00 95.81 179 ILE A CA 1
ATOM 1314 C C . ILE A 1 179 ? 0.869 -11.756 7.605 1.00 95.81 179 ILE A C 1
ATOM 1316 O O . ILE A 1 179 ? 2.030 -11.345 7.625 1.00 95.81 179 ILE A O 1
ATOM 1320 N N . GLN A 1 180 ? 0.570 -13.051 7.759 1.00 95.19 180 GLN A N 1
ATOM 1321 C CA . GLN A 1 180 ? 1.567 -14.085 8.056 1.00 95.19 180 GLN A CA 1
ATOM 1322 C C . GLN A 1 180 ? 2.521 -14.351 6.881 1.00 95.19 180 GLN A C 1
ATOM 1324 O O . GLN A 1 180 ? 3.642 -14.809 7.100 1.00 95.19 180 GLN A O 1
ATOM 1329 N N . ALA A 1 181 ? 2.124 -14.019 5.648 1.00 95.69 181 ALA A N 1
ATOM 1330 C CA . ALA A 1 181 ? 2.981 -14.151 4.470 1.00 95.69 181 ALA A CA 1
ATOM 1331 C C . ALA A 1 181 ? 4.115 -13.106 4.429 1.00 95.69 181 ALA A C 1
ATOM 1333 O O . ALA A 1 181 ? 5.098 -13.280 3.705 1.00 95.69 181 ALA A O 1
ATOM 1334 N N . CYS A 1 182 ? 4.018 -12.016 5.201 1.00 95.88 182 CYS A N 1
ATOM 1335 C CA . CYS A 1 182 ? 5.013 -10.948 5.179 1.00 95.88 182 CYS A CA 1
ATOM 1336 C C . CYS A 1 182 ? 6.384 -11.425 5.691 1.00 95.88 182 CYS A C 1
ATOM 1338 O O . CYS A 1 182 ? 6.582 -11.670 6.879 1.00 95.88 182 CYS A O 1
ATOM 1340 N N . GLN A 1 183 ? 7.383 -11.434 4.804 1.00 94.50 183 GLN A N 1
ATOM 1341 C CA . GLN A 1 183 ? 8.770 -11.795 5.138 1.00 94.50 183 GLN A CA 1
ATOM 1342 C C . GLN A 1 183 ? 9.604 -10.623 5.690 1.00 94.50 183 GLN A C 1
ATOM 1344 O O . GLN A 1 183 ? 10.820 -10.728 5.818 1.00 94.50 183 GLN A O 1
ATOM 1349 N N . SER A 1 184 ? 8.979 -9.478 5.997 1.00 93.81 184 SER A N 1
ATOM 1350 C CA . SER A 1 184 ? 9.643 -8.300 6.586 1.00 93.81 184 SER A CA 1
ATOM 13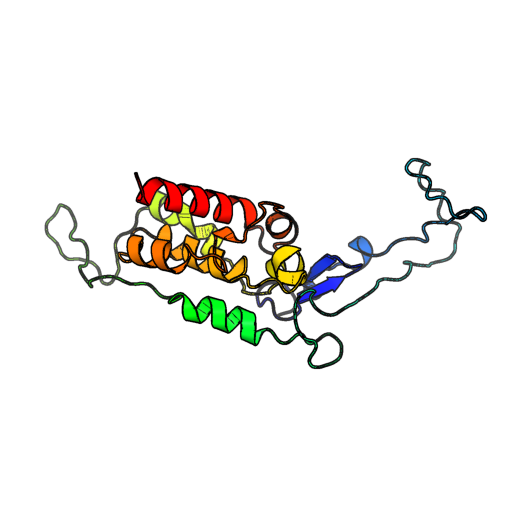51 C C . SER A 1 184 ? 10.867 -7.781 5.804 1.00 93.81 184 SER A C 1
ATOM 1353 O O . SER A 1 184 ? 11.798 -7.227 6.382 1.00 93.81 184 SER A O 1
ATOM 1355 N N . VAL A 1 185 ? 10.850 -7.904 4.470 1.00 94.38 185 VAL A N 1
ATOM 1356 C CA . VAL A 1 185 ? 11.923 -7.416 3.575 1.00 94.38 185 VAL A CA 1
ATOM 1357 C C . VAL A 1 185 ? 11.988 -5.880 3.527 1.00 94.38 185 VAL A C 1
ATOM 1359 O O . VAL A 1 185 ? 13.036 -5.309 3.246 1.00 94.38 185 VAL A O 1
ATOM 1362 N N . ARG A 1 186 ? 10.863 -5.200 3.801 1.00 94.75 186 ARG A N 1
ATOM 1363 C CA . ARG A 1 186 ? 10.701 -3.727 3.819 1.00 94.75 186 ARG A CA 1
ATOM 1364 C C . ARG A 1 186 ? 11.018 -2.996 2.501 1.00 94.75 186 ARG A C 1
ATOM 1366 O O . ARG A 1 186 ? 11.086 -1.770 2.485 1.00 94.75 186 ARG A O 1
ATOM 1373 N N . ALA A 1 187 ? 11.115 -3.708 1.376 1.00 95.50 187 ALA A N 1
ATOM 1374 C CA . ALA A 1 187 ? 11.244 -3.094 0.048 1.00 95.50 187 ALA A CA 1
ATOM 1375 C C . ALA A 1 187 ? 10.063 -2.156 -0.280 1.00 95.50 187 ALA A C 1
ATOM 1377 O O . ALA A 1 187 ? 10.249 -1.089 -0.857 1.00 95.50 187 ALA A O 1
ATOM 1378 N N . CYS A 1 188 ? 8.860 -2.499 0.185 1.00 96.88 188 CYS A N 1
ATOM 1379 C CA . CYS A 1 188 ? 7.660 -1.676 0.054 1.00 96.88 188 CYS A CA 1
ATOM 1380 C C . CYS A 1 188 ? 7.783 -0.274 0.684 1.00 96.88 188 CYS A C 1
ATOM 1382 O O . CYS A 1 188 ? 7.192 0.666 0.158 1.00 96.88 188 CYS A O 1
ATOM 1384 N N . SER A 1 189 ? 8.555 -0.108 1.766 1.00 97.00 189 SER A N 1
ATOM 1385 C CA . SER A 1 189 ? 8.817 1.208 2.371 1.00 97.00 189 SER A CA 1
ATOM 1386 C C . SER A 1 189 ? 9.692 2.081 1.483 1.00 97.00 189 SER A C 1
ATOM 1388 O O . SER A 1 189 ? 9.484 3.288 1.402 1.00 97.00 189 SER A O 1
ATOM 1390 N N . ARG A 1 190 ? 10.678 1.470 0.817 1.00 94.62 190 ARG A N 1
ATOM 1391 C CA . ARG A 1 190 ? 11.648 2.182 -0.019 1.00 94.62 190 ARG A CA 1
ATOM 1392 C C . ARG A 1 190 ? 11.000 2.769 -1.269 1.00 94.62 190 ARG A C 1
ATOM 1394 O O . ARG A 1 190 ? 11.344 3.880 -1.654 1.00 94.62 190 ARG A O 1
ATOM 1401 N N . GLU A 1 191 ? 10.064 2.038 -1.869 1.00 95.75 191 GLU A N 1
ATOM 1402 C CA . GLU A 1 191 ? 9.490 2.394 -3.173 1.00 95.75 191 GLU A CA 1
ATOM 1403 C C . GLU A 1 191 ? 8.143 3.132 -3.085 1.00 95.75 191 GLU A C 1
ATOM 1405 O O . GLU A 1 191 ? 7.550 3.473 -4.108 1.00 95.75 191 GLU A O 1
ATOM 1410 N N . CYS A 1 192 ? 7.629 3.405 -1.880 1.00 97.56 192 CYS A N 1
ATOM 1411 C CA . CYS A 1 192 ? 6.365 4.119 -1.722 1.00 97.56 192 CYS A CA 1
ATOM 1412 C C . CYS A 1 192 ? 6.487 5.580 -2.208 1.00 97.56 192 CYS A C 1
ATOM 1414 O O . CYS A 1 192 ? 7.160 6.394 -1.569 1.00 97.56 192 CYS A O 1
ATOM 1416 N N . PRO A 1 193 ? 5.784 5.987 -3.285 1.00 96.12 193 PRO A N 1
ATOM 1417 C CA . PRO A 1 193 ? 5.993 7.297 -3.905 1.00 96.12 193 PRO A CA 1
ATOM 1418 C C . PRO A 1 193 ? 5.428 8.465 -3.085 1.00 96.12 193 PRO A C 1
ATOM 1420 O O . PRO A 1 193 ? 5.718 9.623 -3.404 1.00 96.12 193 PRO A O 1
ATOM 1423 N N . VAL A 1 194 ? 4.616 8.169 -2.066 1.00 95.94 194 VAL A N 1
ATOM 1424 C CA . VAL A 1 194 ? 4.005 9.136 -1.138 1.00 95.94 194 VAL A CA 1
ATOM 1425 C C . VAL A 1 194 ? 4.630 9.093 0.261 1.00 95.94 194 VAL A C 1
ATOM 1427 O O . VAL A 1 194 ? 4.191 9.819 1.143 1.00 95.94 194 VAL A O 1
ATOM 1430 N N . GLY A 1 195 ? 5.679 8.285 0.465 1.00 95.38 195 GLY A N 1
ATOM 1431 C CA . GLY A 1 195 ? 6.482 8.311 1.693 1.00 95.38 195 GLY A CA 1
ATOM 1432 C C . GLY A 1 195 ? 5.894 7.568 2.895 1.00 95.38 195 GLY A C 1
ATOM 1433 O O . GLY A 1 195 ? 6.364 7.770 4.010 1.00 95.38 195 GLY A O 1
ATOM 1434 N N . ILE A 1 196 ? 4.894 6.702 2.700 1.00 98.00 196 ILE A N 1
ATOM 1435 C CA . ILE A 1 196 ? 4.431 5.792 3.761 1.00 98.00 196 ILE A CA 1
ATOM 1436 C C . ILE A 1 196 ? 5.522 4.741 4.009 1.00 98.00 196 ILE A C 1
ATOM 1438 O O . ILE A 1 196 ? 5.910 4.035 3.075 1.00 98.00 196 ILE A O 1
ATOM 1442 N N . ASP A 1 197 ? 5.975 4.580 5.256 1.00 97.81 197 ASP A N 1
ATOM 1443 C CA . ASP A 1 197 ? 6.842 3.460 5.652 1.00 97.81 197 ASP A CA 1
ATOM 1444 C C . ASP A 1 197 ? 6.012 2.172 5.757 1.00 97.81 197 ASP A C 1
ATOM 1446 O O . ASP A 1 197 ? 5.619 1.730 6.833 1.00 97.81 197 ASP A O 1
ATOM 1450 N N . VAL A 1 198 ? 5.695 1.589 4.601 1.00 98.19 198 VAL A N 1
ATOM 1451 C CA . VAL A 1 198 ? 4.769 0.455 4.489 1.00 98.19 198 VAL A CA 1
ATOM 1452 C C . VAL A 1 198 ? 5.210 -0.743 5.335 1.00 98.19 198 VAL A C 1
ATOM 1454 O O . VAL A 1 198 ? 4.398 -1.369 6.009 1.00 98.19 198 VAL A O 1
ATOM 1457 N N . GLY A 1 199 ? 6.502 -1.058 5.317 1.00 97.75 199 GLY A N 1
ATOM 1458 C CA . GLY A 1 199 ? 7.098 -2.135 6.096 1.00 97.75 199 GLY A CA 1
ATOM 1459 C C . GLY A 1 199 ? 7.006 -1.912 7.604 1.00 97.75 199 GLY A C 1
ATOM 1460 O O . GLY A 1 199 ? 6.751 -2.877 8.320 1.00 97.75 199 GLY A O 1
ATOM 1461 N N . GLU A 1 200 ? 7.159 -0.674 8.089 1.00 97.31 200 GLU A N 1
ATOM 1462 C CA . GLU A 1 200 ? 6.926 -0.361 9.504 1.00 97.31 200 GLU A CA 1
ATOM 1463 C C . GLU A 1 200 ? 5.476 -0.613 9.896 1.00 97.31 200 GLU A C 1
ATOM 1465 O O . GLU A 1 200 ? 5.208 -1.282 10.884 1.00 97.31 200 GLU A O 1
ATOM 1470 N N . GLN A 1 201 ? 4.532 -0.129 9.094 1.00 97.88 201 GLN A N 1
ATOM 1471 C CA . GLN A 1 201 ? 3.106 -0.253 9.398 1.00 97.88 201 GLN A CA 1
ATOM 1472 C C . GLN A 1 201 ? 2.649 -1.714 9.410 1.00 97.88 201 GLN A C 1
ATOM 1474 O O . GLN A 1 201 ? 1.905 -2.132 10.292 1.00 97.88 201 GLN A O 1
ATOM 1479 N N . ILE A 1 202 ? 3.154 -2.531 8.480 1.00 97.94 202 ILE A N 1
ATOM 1480 C CA . ILE A 1 202 ? 2.899 -3.977 8.499 1.00 97.94 202 ILE A CA 1
ATOM 1481 C C . ILE A 1 202 ? 3.532 -4.626 9.738 1.00 97.94 202 ILE A C 1
ATOM 1483 O O . ILE A 1 202 ? 2.935 -5.528 10.320 1.00 97.94 202 ILE A O 1
ATOM 1487 N N . TRP A 1 203 ? 4.709 -4.174 10.181 1.00 97.00 203 TRP A N 1
ATOM 1488 C CA . TRP A 1 203 ? 5.322 -4.673 11.415 1.00 97.00 203 TRP A CA 1
ATOM 1489 C C . TRP A 1 203 ? 4.493 -4.328 12.663 1.00 97.00 203 TRP A C 1
ATOM 1491 O O . TRP A 1 203 ? 4.286 -5.201 13.506 1.00 97.00 203 TRP A O 1
ATOM 1501 N N . GLN A 1 204 ? 3.956 -3.107 12.748 1.00 96.56 204 GLN A N 1
ATOM 1502 C CA . GLN A 1 204 ? 3.037 -2.697 13.818 1.00 96.56 204 GLN A CA 1
ATOM 1503 C C . GLN A 1 204 ? 1.764 -3.555 13.818 1.00 96.56 204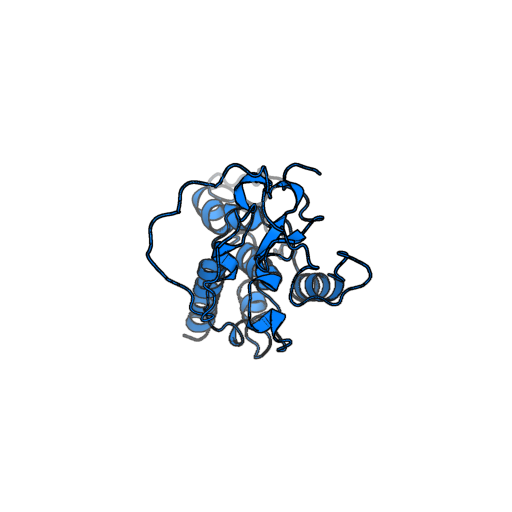 GLN A C 1
ATOM 1505 O O . GLN A 1 204 ? 1.373 -4.068 14.864 1.00 96.56 204 GLN A O 1
ATOM 1510 N N . LEU A 1 205 ? 1.179 -3.822 12.644 1.00 97.12 205 LEU A N 1
ATOM 1511 C CA . LEU A 1 205 ? 0.045 -4.744 12.523 1.00 97.12 205 LEU A CA 1
ATOM 1512 C C . LEU A 1 205 ? 0.391 -6.163 13.008 1.00 97.12 205 LEU A C 1
ATOM 1514 O O . LEU A 1 205 ? -0.414 -6.788 13.692 1.00 97.12 205 LEU A O 1
ATOM 1518 N N . ILE A 1 206 ? 1.588 -6.680 12.696 1.00 96.62 206 ILE A N 1
ATOM 1519 C CA . ILE A 1 206 ? 2.045 -7.991 13.196 1.00 96.62 206 ILE A CA 1
ATOM 1520 C C . ILE A 1 206 ? 2.113 -7.988 14.729 1.00 96.62 206 ILE A C 1
ATOM 1522 O O . ILE A 1 206 ? 1.760 -8.988 15.356 1.00 96.62 206 ILE A O 1
ATOM 1526 N N . ALA A 1 207 ? 2.575 -6.893 15.340 1.00 96.25 207 ALA A N 1
ATOM 1527 C CA . ALA A 1 207 ? 2.592 -6.748 16.793 1.00 96.25 207 ALA A CA 1
ATOM 1528 C C . ALA A 1 207 ? 1.167 -6.729 17.370 1.00 96.25 207 ALA A C 1
ATOM 1530 O O . ALA A 1 207 ? 0.870 -7.527 18.255 1.00 96.25 207 ALA A O 1
ATOM 1531 N N . GLN A 1 208 ? 0.264 -5.925 16.802 1.00 96.56 208 GLN A N 1
ATOM 1532 C CA . GLN A 1 208 ? -1.140 -5.844 17.225 1.00 96.56 208 GLN A CA 1
ATOM 1533 C C . GLN A 1 208 ? -1.878 -7.190 17.103 1.00 96.56 208 GLN A C 1
ATOM 1535 O O . GLN A 1 208 ? -2.641 -7.557 17.996 1.00 96.56 208 GLN A O 1
ATOM 1540 N N . VAL A 1 209 ? -1.632 -7.964 16.037 1.00 96.50 209 VAL A N 1
ATOM 1541 C CA . VAL A 1 209 ? -2.196 -9.318 15.875 1.00 96.50 209 VAL A CA 1
ATOM 1542 C C . VAL A 1 209 ? -1.738 -10.245 17.004 1.00 96.50 209 VAL A C 1
ATOM 1544 O O . VAL A 1 209 ? -2.561 -10.968 17.557 1.00 96.50 209 VAL A O 1
ATOM 1547 N N . LYS A 1 210 ? -0.457 -10.194 17.390 1.00 93.94 210 LYS A N 1
ATOM 1548 C CA . LYS A 1 210 ? 0.082 -10.999 18.502 1.00 93.94 210 LYS A CA 1
ATOM 1549 C C . LYS A 1 210 ? -0.454 -10.552 19.861 1.00 93.94 210 LYS A C 1
ATOM 1551 O O . LYS A 1 210 ? -0.736 -11.390 20.707 1.00 93.94 210 LYS A O 1
ATOM 1556 N N . GLU A 1 211 ? -0.586 -9.246 20.076 1.00 93.00 211 GLU A N 1
ATOM 1557 C CA . GLU A 1 211 ? -1.096 -8.678 21.330 1.00 93.00 211 GLU A CA 1
ATOM 1558 C C . GLU A 1 211 ? -2.584 -8.973 21.544 1.00 93.00 211 GLU A C 1
ATOM 1560 O O . GLU A 1 211 ? -2.998 -9.169 22.679 1.00 93.00 211 GLU A O 1
ATOM 1565 N N . ARG A 1 212 ? -3.382 -9.080 20.472 1.00 88.75 212 ARG A N 1
ATOM 1566 C CA . ARG A 1 212 ? -4.794 -9.505 20.535 1.00 88.75 212 ARG A CA 1
ATOM 1567 C C . ARG A 1 212 ? -4.965 -10.899 21.157 1.00 88.75 212 ARG A C 1
ATOM 1569 O O . ARG A 1 212 ? -6.019 -11.186 21.717 1.00 88.75 212 ARG A O 1
ATOM 1576 N N . GLU A 1 213 ? -3.978 -11.781 20.997 1.00 70.12 213 GLU A N 1
ATOM 1577 C CA . GLU A 1 213 ? -4.018 -13.156 21.514 1.00 70.12 213 GLU A CA 1
ATOM 1578 C C . GLU A 1 213 ? -3.600 -13.278 22.989 1.00 70.12 213 GLU A C 1
ATOM 1580 O O . GLU A 1 213 ? -3.784 -14.349 23.575 1.00 70.12 213 GLU A O 1
ATOM 1585 N N . ALA A 1 214 ? -3.030 -12.216 23.572 1.00 59.19 214 ALA A N 1
ATOM 1586 C CA . ALA A 1 214 ? -2.523 -12.171 24.946 1.00 59.19 214 ALA A CA 1
ATOM 1587 C C . ALA A 1 214 ? -3.588 -11.707 25.954 1.00 59.19 214 ALA A C 1
ATOM 1589 O O . ALA A 1 214 ? -3.596 -12.270 27.075 1.00 59.19 214 ALA A O 1
#

Sequence (214 aa):
CGHGMCGSDAAAVNGTPTLLCKARIADWAQPERTVDAEGFRRTGSEAGEPDGADGLGVIELAPLPGFAVDRDLIADIDPMLEQIKRLKPYLIADGVLATTEDGKVDVLEYLQSPEQLAKYETLTTCIVCGACEGACPVYAGGEAFVGPAALINQARFIDDSRDEATRERLEAIDTADGIQACQSVRACSRECPVGIDVGEQIWQLIAQVKEREA

Foldseek 3Di:
DLQPQQLQQFWDKVLATAHPSPDDLLVRQDQDQDQPPVRDRDPDDDDDDRPPDPGSDDIDIAAQFLFDDPDDNDGDCVLLVVLLVLLPLDADAPPDADADPVRDPDDPDHDDDPVLCVQLVLLVSDNSNCSLLSQACCSNVVHLASGLNSLSSLLNRLSRPRHPCVVVSLVSQPDVNHLVSDPLPQSSQVHRHSRPSSSVSSVVSVVVSVVSVD

Secondary structure (DSSP, 8-state):
--SSSS-TTEEEETTEEEETTT--HHHH--------TT----TT-------S-----PPPEEPPTTSEEEETTEEE-HHHHHHHHHT--S------PPPPTTS----SS----HHHHHTTGGGGG----SHHHHH-HHHHTT-----HHHHHHHHHHHS-TT-S-HHHHHHHH-STTTGGG-----HHHHS-TT---HHHHHHHHHHHHHHHT-